Protein AF-A0A6A4ZTG7-F1 (afdb_monomer_lite)

Sequence (240 aa):
MDDSKHVELQTPIDDKNASVALNDFEGDIPQTVLDSINENRRFIWWSLVFLNGSVLWAYYSCLSAQNYYEARFKEADFNFAYLTTPASTWPMFVGHGLQLIMGWDKKLGMWNRVMIGYVLFIVCALIILLQQAFDTSANTGATLVLISFGMVGATNTLTEAAFYALSALFPDSSFTTAIQIGNGTSGVINITLNTIIRLLVGGTNPAKDDAQRINSVSFYIFFSVLIVVCLVAMYLFTRL

Radius of gyration: 20.89 Å; chains: 1; bounding box: 49×32×61 Å

Structure (mmCIF, N/CA/C/O backbone):
data_AF-A0A6A4ZTG7-F1
#
_entry.id   AF-A0A6A4ZTG7-F1
#
loop_
_atom_site.group_PDB
_atom_site.id
_atom_site.type_symbol
_atom_site.label_atom_id
_atom_site.label_alt_id
_atom_site.label_comp_id
_atom_site.label_asym_id
_atom_site.label_entity_id
_atom_site.label_seq_id
_atom_site.pdbx_PDB_ins_code
_atom_site.Cartn_x
_atom_site.Cartn_y
_atom_site.Cartn_z
_atom_site.occupancy
_atom_site.B_iso_or_equiv
_atom_site.auth_seq_id
_atom_site.auth_comp_id
_atom_site.auth_asym_id
_atom_site.auth_atom_id
_atom_site.pdbx_PDB_model_num
ATOM 1 N N . MET A 1 1 ? -25.214 18.329 -36.111 1.00 37.78 1 MET A N 1
ATOM 2 C CA . MET A 1 1 ? -25.230 16.885 -35.815 1.00 37.78 1 MET A CA 1
ATOM 3 C C . MET A 1 1 ? -23.888 16.586 -35.202 1.00 37.78 1 MET A C 1
ATOM 5 O O . MET A 1 1 ? -22.880 16.939 -35.794 1.00 37.78 1 MET A O 1
ATOM 9 N N . ASP A 1 2 ? -23.938 16.166 -33.949 1.00 39.28 2 ASP A N 1
ATOM 10 C CA . ASP A 1 2 ? -22.827 16.092 -33.009 1.00 39.28 2 ASP A CA 1
ATOM 11 C C . ASP A 1 2 ? -22.189 14.704 -33.140 1.00 39.28 2 ASP A C 1
ATOM 13 O O . ASP A 1 2 ? -22.794 13.709 -32.740 1.00 39.28 2 ASP A O 1
ATOM 17 N N . ASP A 1 3 ? -21.026 14.623 -33.790 1.00 38.69 3 ASP A N 1
ATOM 18 C CA . ASP A 1 3 ? -20.257 13.383 -33.912 1.00 38.69 3 ASP A CA 1
ATOM 19 C C . ASP A 1 3 ? -19.482 13.165 -32.609 1.00 38.69 3 ASP A C 1
ATOM 21 O O . ASP A 1 3 ? -18.312 13.541 -32.470 1.00 38.69 3 ASP A O 1
ATOM 25 N N . SER A 1 4 ? -20.149 12.558 -31.625 1.00 40.06 4 SER A N 1
ATOM 26 C CA . SER A 1 4 ? -19.485 12.074 -30.421 1.00 40.06 4 SER A CA 1
ATOM 27 C C . SER A 1 4 ? -18.489 10.984 -30.818 1.00 40.06 4 SER A C 1
ATOM 29 O O . SER A 1 4 ? -18.861 9.838 -31.075 1.00 40.06 4 SER A O 1
ATOM 31 N N . LYS A 1 5 ? -17.203 11.338 -30.873 1.00 38.97 5 LYS A N 1
ATOM 32 C CA . LYS A 1 5 ? -16.110 10.369 -30.954 1.00 38.97 5 LYS A CA 1
ATOM 33 C C . LYS A 1 5 ? -16.188 9.469 -29.726 1.00 38.97 5 LYS A C 1
ATOM 35 O O . LYS A 1 5 ? -15.819 9.878 -28.626 1.00 38.97 5 LYS A O 1
ATOM 40 N N . HIS A 1 6 ? -16.678 8.251 -29.916 1.00 35.62 6 HIS A N 1
ATOM 41 C CA . HIS A 1 6 ? -16.516 7.196 -28.934 1.00 35.62 6 HIS A CA 1
ATOM 42 C C . HIS A 1 6 ? -15.014 6.972 -28.739 1.00 35.62 6 HIS A C 1
ATOM 44 O O . HIS A 1 6 ? -14.312 6.543 -29.651 1.00 35.62 6 HIS A O 1
ATOM 50 N N . VAL A 1 7 ? -14.512 7.331 -27.559 1.00 39.56 7 VAL A N 1
ATOM 51 C CA . VAL A 1 7 ? -13.191 6.914 -27.098 1.00 39.56 7 VAL A CA 1
ATOM 52 C C . VAL A 1 7 ? -13.312 5.422 -26.813 1.00 39.56 7 VAL A C 1
ATOM 54 O O . VAL A 1 7 ? -13.824 5.026 -25.766 1.00 39.56 7 VAL A O 1
ATOM 57 N N . GLU A 1 8 ? -12.924 4.589 -27.775 1.00 38.53 8 GLU A N 1
ATOM 58 C CA . GLU A 1 8 ? -12.746 3.165 -27.522 1.00 38.53 8 GLU A CA 1
ATOM 59 C C . GLU A 1 8 ? -11.661 3.004 -26.457 1.00 38.53 8 GLU A C 1
ATOM 61 O O . GLU A 1 8 ? -10.506 3.394 -26.639 1.00 38.53 8 GLU A O 1
ATOM 66 N N . LEU A 1 9 ? -12.052 2.449 -25.310 1.00 38.22 9 LEU A N 1
ATOM 67 C CA . LEU A 1 9 ? -11.127 1.978 -24.290 1.00 38.22 9 LEU A CA 1
ATOM 68 C C . LEU A 1 9 ? -10.311 0.829 -24.893 1.00 38.22 9 LEU A C 1
ATOM 70 O O . LEU A 1 9 ? -10.752 -0.321 -24.906 1.00 38.22 9 LEU A O 1
ATOM 74 N N . GLN A 1 10 ? -9.129 1.158 -25.416 1.00 41.38 10 GLN A N 1
ATOM 75 C CA . GLN A 1 10 ? -8.170 0.191 -25.936 1.00 41.38 10 GLN A CA 1
ATOM 76 C C . GLN A 1 10 ? -7.770 -0.776 -24.818 1.00 41.38 10 GLN A C 1
ATOM 78 O O . GLN A 1 10 ? -7.077 -0.422 -23.864 1.00 41.38 10 GLN A O 1
ATOM 83 N N . THR A 1 11 ? -8.232 -2.016 -24.938 1.00 47.44 11 THR A N 1
ATOM 84 C CA . THR A 1 11 ? -7.745 -3.156 -24.160 1.00 47.44 11 THR A CA 1
ATOM 85 C C . THR A 1 11 ? -6.787 -3.973 -25.033 1.00 47.44 11 THR A C 1
ATOM 87 O O .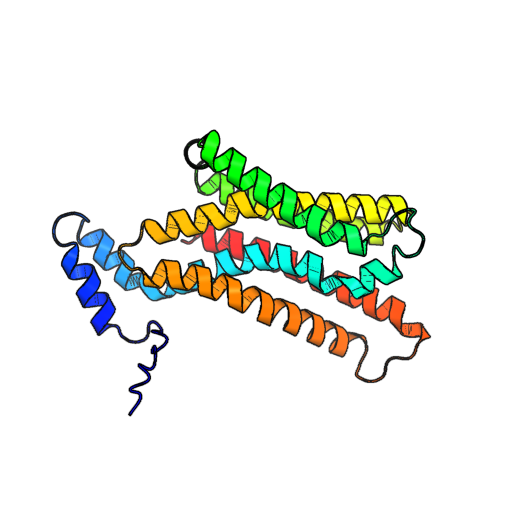 THR A 1 11 ? -6.889 -3.931 -26.259 1.00 47.44 11 THR A O 1
ATOM 90 N N . PRO A 1 12 ? -5.824 -4.706 -24.447 1.00 47.53 12 PRO A N 1
ATOM 91 C CA . PRO A 1 12 ? -4.650 -5.218 -25.160 1.00 47.53 12 PRO A CA 1
ATOM 92 C C . PRO A 1 12 ? -4.906 -6.421 -26.091 1.00 47.53 12 PRO A C 1
ATOM 94 O O . PRO A 1 12 ? -3.968 -7.158 -26.368 1.00 47.53 12 PRO A O 1
ATOM 97 N N . ILE A 1 13 ? -6.129 -6.643 -26.582 1.00 49.53 13 ILE A N 1
ATOM 98 C CA . ILE A 1 13 ? -6.431 -7.782 -27.472 1.00 49.53 13 ILE A CA 1
ATOM 99 C C . ILE A 1 13 ? -6.057 -7.487 -28.942 1.00 49.53 13 ILE A C 1
ATOM 101 O O . ILE A 1 13 ? -6.048 -8.397 -29.763 1.00 49.53 13 ILE A O 1
ATOM 105 N N . ASP A 1 14 ? -5.652 -6.261 -29.287 1.00 50.59 14 ASP A N 1
ATOM 106 C CA . ASP A 1 14 ? -5.159 -5.951 -30.637 1.00 50.59 14 ASP A CA 1
ATOM 107 C C . ASP A 1 14 ? -3.634 -6.102 -30.753 1.00 50.59 14 ASP A C 1
ATOM 109 O O . ASP A 1 14 ? -2.882 -5.123 -30.758 1.00 50.59 14 ASP A O 1
ATOM 113 N N . ASP A 1 15 ? -3.175 -7.348 -30.917 1.00 53.00 15 ASP A N 1
ATOM 114 C CA . ASP A 1 15 ? -1.775 -7.702 -31.230 1.00 53.00 15 ASP A CA 1
ATOM 115 C C . ASP A 1 15 ? -1.210 -6.908 -32.426 1.00 53.00 15 ASP A C 1
ATOM 117 O O . ASP A 1 15 ? -0.020 -6.595 -32.482 1.00 53.00 15 ASP A O 1
ATOM 121 N N . LYS A 1 16 ? -2.071 -6.513 -33.373 1.00 46.78 16 LYS A N 1
ATOM 122 C CA . LYS A 1 16 ? -1.670 -5.734 -34.553 1.00 46.78 16 LYS A CA 1
ATOM 123 C C . LYS A 1 16 ? -1.154 -4.341 -34.205 1.00 46.78 16 LYS A C 1
ATOM 125 O O . LYS A 1 16 ? -0.141 -3.932 -34.758 1.00 46.78 16 LYS A O 1
ATOM 130 N N . ASN A 1 17 ? -1.791 -3.626 -33.282 1.00 47.12 17 ASN A N 1
ATOM 131 C CA . ASN A 1 17 ? -1.405 -2.246 -32.970 1.00 47.12 17 ASN A CA 1
ATOM 132 C C . ASN A 1 17 ? -0.148 -2.188 -32.087 1.00 47.12 17 ASN A C 1
ATOM 134 O O . ASN A 1 17 ? 0.673 -1.288 -32.246 1.00 47.12 17 ASN A O 1
ATOM 138 N N . ALA A 1 18 ? 0.049 -3.194 -31.227 1.00 50.25 18 ALA A N 1
ATOM 139 C CA . ALA A 1 18 ? 1.274 -3.351 -30.444 1.00 50.25 18 ALA A CA 1
ATOM 140 C C . ALA A 1 18 ? 2.494 -3.633 -31.339 1.00 50.25 18 ALA A C 1
ATOM 142 O O . ALA A 1 18 ? 3.551 -3.044 -31.134 1.00 50.25 18 ALA A O 1
ATOM 143 N N . SER A 1 19 ? 2.337 -4.464 -32.378 1.00 51.41 19 SER A N 1
ATOM 144 C CA . SER A 1 19 ? 3.414 -4.718 -33.347 1.00 51.41 19 SER A CA 1
ATOM 145 C C . SER A 1 19 ? 3.820 -3.465 -34.135 1.00 51.41 19 SER A C 1
ATOM 147 O O . SER A 1 19 ? 4.994 -3.280 -34.431 1.00 51.41 19 SER A O 1
ATOM 149 N N . VAL A 1 20 ? 2.868 -2.566 -34.413 1.00 50.75 20 VAL A N 1
ATOM 150 C CA . VAL A 1 20 ? 3.121 -1.308 -35.132 1.00 50.75 20 VAL A CA 1
ATOM 151 C C . VAL A 1 20 ? 3.905 -0.317 -34.264 1.00 50.75 20 VAL A C 1
ATOM 153 O O . VAL A 1 20 ? 4.859 0.270 -34.755 1.00 50.75 20 VAL A O 1
ATOM 156 N N . ALA A 1 21 ? 3.576 -0.186 -32.974 1.00 56.44 21 ALA A N 1
ATOM 157 C CA . ALA A 1 21 ? 4.272 0.729 -32.060 1.00 56.44 21 ALA A CA 1
ATOM 158 C C . ALA A 1 21 ? 5.721 0.311 -31.738 1.00 56.44 21 ALA A C 1
ATOM 160 O O . ALA A 1 21 ? 6.533 1.148 -31.359 1.00 56.44 21 ALA A O 1
ATOM 161 N N . LEU A 1 22 ? 6.053 -0.976 -31.871 1.00 55.69 22 LEU A N 1
ATOM 162 C CA . LEU A 1 22 ? 7.404 -1.486 -31.616 1.00 55.69 22 LEU A CA 1
ATOM 163 C C . LEU A 1 22 ? 8.326 -1.366 -32.831 1.00 55.69 22 LEU A C 1
ATOM 165 O O . LEU A 1 22 ? 9.531 -1.200 -32.654 1.00 55.69 22 LEU A O 1
ATOM 169 N N . ASN A 1 23 ? 7.766 -1.383 -34.043 1.00 55.19 23 ASN A N 1
ATOM 170 C CA . ASN A 1 23 ? 8.524 -1.147 -35.274 1.00 55.19 23 ASN A CA 1
ATOM 171 C C . ASN A 1 23 ? 9.055 0.298 -35.361 1.00 55.19 23 ASN A C 1
ATOM 173 O O . ASN A 1 23 ? 10.071 0.534 -36.006 1.00 55.19 23 ASN A O 1
ATOM 177 N N . ASP A 1 24 ? 8.428 1.253 -34.662 1.00 56.66 24 ASP A N 1
ATOM 178 C CA . ASP A 1 24 ? 8.890 2.650 -34.589 1.00 56.66 24 ASP A CA 1
ATOM 179 C C . ASP A 1 24 ? 10.197 2.829 -33.778 1.00 56.66 24 ASP A C 1
ATOM 181 O O . ASP A 1 24 ? 10.802 3.899 -33.824 1.00 56.66 24 ASP A O 1
ATOM 185 N N . PHE A 1 25 ? 10.660 1.794 -33.059 1.00 56.25 25 PHE A N 1
ATOM 186 C CA . PHE A 1 25 ? 11.916 1.792 -32.289 1.00 56.25 25 PHE A CA 1
ATOM 187 C C . PHE A 1 25 ? 13.046 0.980 -32.949 1.00 56.25 25 PHE A C 1
ATOM 189 O O . PHE A 1 25 ? 14.073 0.737 -32.304 1.00 56.25 25 PHE A O 1
ATOM 196 N N . GLU A 1 26 ? 12.886 0.554 -34.211 1.00 49.88 26 GLU A N 1
ATOM 197 C CA . GLU A 1 26 ? 13.940 -0.128 -34.975 1.00 49.88 26 GLU A CA 1
ATOM 198 C C . GLU A 1 26 ? 15.207 0.752 -35.057 1.00 49.88 26 GLU A C 1
ATOM 200 O O . GLU A 1 26 ? 15.316 1.658 -35.882 1.00 49.88 26 GLU A O 1
ATOM 205 N N . GLY A 1 27 ? 16.180 0.486 -34.177 1.00 56.19 27 GLY A N 1
ATOM 206 C CA . GLY A 1 27 ? 17.477 1.172 -34.123 1.00 56.19 27 GLY A CA 1
ATOM 207 C C . GLY A 1 27 ? 17.946 1.573 -32.720 1.00 56.19 27 GLY A C 1
ATOM 208 O O . GLY A 1 27 ? 19.150 1.534 -32.466 1.00 56.19 27 GLY A O 1
ATOM 209 N N . ASP A 1 28 ? 17.025 1.877 -31.798 1.00 66.19 28 ASP A N 1
ATOM 210 C CA . ASP A 1 28 ? 17.354 2.407 -30.458 1.00 66.19 28 ASP A CA 1
ATOM 211 C C . ASP A 1 28 ? 17.318 1.342 -29.348 1.00 66.19 28 ASP A C 1
ATOM 213 O O . ASP A 1 28 ? 18.031 1.448 -28.346 1.00 66.19 28 ASP A O 1
ATOM 217 N N . ILE A 1 29 ? 16.518 0.286 -29.524 1.00 74.81 29 ILE A N 1
ATOM 218 C CA . ILE A 1 29 ? 16.393 -0.831 -28.579 1.00 74.81 29 ILE A CA 1
ATOM 219 C C . ILE A 1 29 ? 16.819 -2.121 -29.294 1.00 74.81 29 ILE A C 1
ATOM 221 O O . ILE A 1 29 ? 16.333 -2.389 -30.393 1.00 74.81 29 ILE A O 1
ATOM 225 N N . PRO A 1 30 ? 17.709 -2.951 -28.711 1.00 82.62 30 PRO A N 1
ATOM 226 C CA . PRO A 1 30 ? 18.092 -4.219 -29.321 1.00 82.62 30 PRO A CA 1
ATOM 227 C C . PRO A 1 30 ? 16.867 -5.097 -29.601 1.00 82.62 30 PRO A C 1
ATOM 229 O O . PRO A 1 30 ? 16.060 -5.330 -28.702 1.00 82.62 30 PRO A O 1
ATOM 232 N N . GLN A 1 31 ? 16.764 -5.636 -30.819 1.00 79.69 31 GLN A N 1
ATOM 233 C CA . GLN A 1 31 ? 15.609 -6.438 -31.243 1.00 79.69 31 GLN A CA 1
ATOM 234 C C . GLN A 1 31 ? 15.321 -7.613 -30.298 1.00 79.69 31 GLN A C 1
ATOM 236 O O . GLN A 1 31 ? 14.172 -7.893 -29.984 1.00 79.69 31 GLN A O 1
ATOM 241 N N . THR A 1 32 ? 16.367 -8.227 -29.739 1.00 83.00 32 THR A N 1
ATOM 242 C CA . THR A 1 32 ? 16.245 -9.310 -28.751 1.00 83.00 32 THR A CA 1
ATOM 243 C C . THR A 1 32 ? 15.456 -8.905 -27.501 1.00 83.00 32 THR A C 1
ATOM 245 O O . THR A 1 32 ? 14.770 -9.736 -26.904 1.00 83.00 32 THR A O 1
ATOM 248 N N . VAL A 1 33 ? 15.534 -7.634 -27.097 1.00 83.00 33 VAL A N 1
ATOM 249 C CA . VAL A 1 33 ? 14.775 -7.079 -25.969 1.00 83.00 33 VAL A CA 1
ATOM 250 C C . VAL A 1 33 ? 13.323 -6.837 -26.377 1.00 83.00 33 VAL A C 1
ATOM 252 O O . VAL A 1 33 ? 12.424 -7.186 -25.616 1.00 83.00 33 VAL A O 1
ATOM 255 N N . LEU A 1 34 ? 13.082 -6.299 -27.576 1.00 82.31 34 LEU A N 1
ATOM 256 C CA . LEU A 1 34 ? 11.729 -6.078 -28.104 1.00 82.31 34 LEU A CA 1
ATOM 257 C C . LEU A 1 34 ? 10.962 -7.398 -28.263 1.00 82.31 34 LEU A C 1
ATOM 259 O O . LEU A 1 34 ? 9.810 -7.497 -27.837 1.00 82.31 34 LEU A O 1
ATOM 263 N N . ASP A 1 35 ? 11.622 -8.430 -28.785 1.00 85.06 35 ASP A N 1
ATOM 264 C CA . ASP A 1 35 ? 11.055 -9.770 -28.936 1.00 85.06 35 ASP A CA 1
ATOM 265 C C . ASP A 1 35 ? 10.708 -10.369 -27.564 1.00 85.06 35 ASP A C 1
ATOM 267 O O . ASP A 1 35 ? 9.588 -10.831 -27.349 1.00 85.06 35 ASP A O 1
ATOM 271 N N . SER A 1 36 ? 11.616 -10.249 -26.587 1.00 84.31 36 SER A N 1
ATOM 272 C CA . SER A 1 36 ? 11.384 -10.722 -25.213 1.00 84.31 36 SER A CA 1
ATOM 273 C C . SER A 1 36 ? 10.211 -10.008 -24.530 1.00 84.31 36 SER A C 1
ATOM 275 O O . SER A 1 36 ? 9.435 -10.635 -23.801 1.00 84.31 36 SER A O 1
ATOM 277 N N . ILE A 1 37 ? 10.064 -8.695 -24.755 1.00 85.44 37 ILE A N 1
ATOM 278 C CA . ILE A 1 37 ? 8.936 -7.906 -24.243 1.00 85.44 37 ILE A CA 1
ATOM 279 C C . ILE A 1 37 ? 7.633 -8.387 -24.877 1.00 85.44 37 ILE A C 1
ATOM 281 O O . ILE A 1 37 ? 6.650 -8.553 -24.159 1.00 85.44 37 ILE A O 1
ATOM 285 N N . ASN A 1 38 ? 7.616 -8.644 -26.185 1.00 86.00 38 ASN A N 1
ATOM 286 C CA . ASN A 1 38 ? 6.437 -9.155 -26.881 1.00 86.00 38 ASN A CA 1
ATOM 287 C C . ASN A 1 38 ? 6.023 -10.540 -26.387 1.00 86.00 38 ASN A C 1
ATOM 289 O O . ASN A 1 38 ? 4.854 -10.745 -26.058 1.00 86.00 38 ASN A O 1
ATOM 293 N N . GLU A 1 39 ? 6.975 -11.463 -26.260 1.00 89.12 39 GLU A N 1
ATOM 294 C CA . GLU A 1 39 ? 6.725 -12.817 -25.755 1.00 89.12 39 GLU A CA 1
ATOM 295 C C . GLU A 1 39 ? 6.110 -12.801 -24.348 1.00 89.12 39 GLU A C 1
ATOM 297 O O . GLU A 1 39 ? 5.212 -13.587 -24.041 1.00 89.12 39 GLU A O 1
ATOM 302 N N . ASN A 1 40 ? 6.542 -11.862 -23.500 1.00 90.00 40 ASN A N 1
ATOM 303 C CA . ASN A 1 40 ? 6.100 -11.754 -22.110 1.00 90.00 40 ASN A CA 1
ATOM 304 C C . ASN A 1 40 ? 5.074 -10.636 -21.872 1.00 90.00 40 ASN A C 1
ATOM 306 O O . ASN A 1 40 ? 4.700 -10.381 -20.723 1.00 90.00 40 ASN A O 1
ATOM 310 N N . ARG A 1 41 ? 4.563 -9.991 -22.929 1.00 88.88 41 ARG A N 1
ATOM 311 C CA . ARG A 1 41 ? 3.753 -8.763 -22.841 1.00 88.88 41 ARG A CA 1
ATOM 312 C C . ARG A 1 41 ? 2.571 -8.912 -21.899 1.00 88.88 41 ARG A C 1
ATOM 314 O O . ARG A 1 41 ? 2.340 -8.064 -21.042 1.00 88.88 41 ARG A O 1
ATOM 321 N N . ARG A 1 42 ? 1.845 -10.026 -22.010 1.00 90.31 42 ARG A N 1
ATOM 322 C CA . ARG A 1 42 ? 0.685 -10.317 -21.158 1.00 90.31 42 ARG A CA 1
ATOM 323 C C . ARG A 1 42 ? 1.075 -10.468 -19.688 1.00 90.31 42 ARG A C 1
ATOM 325 O O . ARG A 1 42 ? 0.358 -9.971 -18.823 1.00 90.31 42 ARG A O 1
ATOM 332 N N . PHE A 1 43 ? 2.185 -11.146 -19.405 1.00 92.94 43 PHE A N 1
ATOM 333 C CA . PHE A 1 43 ? 2.675 -11.321 -18.040 1.00 92.94 43 PHE A CA 1
ATOM 334 C C . PHE A 1 43 ? 3.106 -9.983 -17.434 1.00 92.94 43 PHE A C 1
ATOM 336 O O . PHE A 1 43 ? 2.680 -9.660 -16.326 1.00 92.94 43 PHE A O 1
ATOM 343 N N . ILE A 1 44 ? 3.865 -9.178 -18.182 1.00 92.62 44 ILE A N 1
ATOM 344 C CA . ILE A 1 44 ? 4.293 -7.836 -17.765 1.00 92.62 44 ILE A CA 1
ATOM 345 C C . ILE A 1 44 ? 3.065 -6.967 -17.488 1.00 92.62 44 ILE A C 1
ATOM 347 O O . ILE A 1 44 ? 2.947 -6.388 -16.413 1.00 92.62 44 ILE A O 1
ATOM 351 N N . TRP A 1 45 ? 2.106 -6.936 -18.415 1.00 93.94 45 TRP A N 1
ATOM 352 C CA . TRP A 1 45 ? 0.911 -6.105 -18.300 1.00 93.94 45 TRP A CA 1
ATOM 353 C C . TRP A 1 45 ? 0.096 -6.435 -17.044 1.00 93.94 45 TRP A C 1
ATOM 355 O O . TRP A 1 45 ? -0.174 -5.550 -16.234 1.00 93.94 45 TRP A O 1
ATOM 365 N N . TRP A 1 46 ? -0.233 -7.713 -16.820 1.00 94.81 46 TRP A N 1
ATOM 366 C CA . TRP A 1 46 ? -0.978 -8.124 -15.623 1.00 94.81 46 TRP A CA 1
ATOM 367 C C . TRP A 1 46 ? -0.177 -7.948 -14.334 1.00 94.81 46 TRP A C 1
ATOM 369 O O . TRP A 1 46 ? -0.763 -7.630 -13.298 1.00 94.81 46 TRP A O 1
ATOM 379 N N . SER A 1 47 ? 1.148 -8.098 -14.391 1.00 94.75 47 SER A N 1
ATOM 380 C CA . SER A 1 47 ? 2.018 -7.819 -13.249 1.00 94.75 47 SER A CA 1
ATOM 381 C C . SER A 1 47 ? 1.977 -6.340 -12.884 1.00 94.75 47 SER A C 1
ATOM 383 O O . SER A 1 47 ? 1.800 -6.024 -11.716 1.00 94.75 47 SER A O 1
ATOM 385 N N . LEU A 1 48 ? 2.046 -5.426 -13.854 1.00 94.50 48 LEU A N 1
ATOM 386 C CA . LEU A 1 48 ? 1.953 -3.984 -13.606 1.00 94.50 48 LEU A CA 1
ATOM 387 C C . LEU A 1 48 ? 0.576 -3.574 -13.057 1.00 94.50 48 LEU A C 1
ATOM 389 O O . LEU A 1 48 ? 0.520 -2.809 -12.093 1.00 94.50 48 LEU A O 1
ATOM 393 N N . VAL A 1 49 ? -0.521 -4.135 -13.592 1.00 95.81 49 VAL A N 1
ATOM 394 C CA . VAL A 1 49 ? -1.873 -3.946 -13.024 1.00 95.81 49 VAL A CA 1
ATOM 395 C C . VAL A 1 49 ? -1.898 -4.371 -11.560 1.00 95.81 49 VAL A C 1
ATOM 397 O O . VAL A 1 49 ? -2.353 -3.612 -10.705 1.00 95.81 49 VAL A O 1
ATOM 400 N N . PHE A 1 50 ? -1.412 -5.579 -11.264 1.00 96.19 50 PHE A N 1
ATOM 401 C CA . PHE A 1 50 ? -1.447 -6.119 -9.912 1.00 96.19 50 PHE A CA 1
ATOM 402 C C . PHE A 1 50 ? -0.558 -5.320 -8.960 1.00 96.19 50 PHE A C 1
ATOM 404 O O . PHE A 1 50 ? -1.030 -4.921 -7.904 1.00 96.19 50 PHE A O 1
ATOM 411 N N . LEU A 1 51 ? 0.693 -5.053 -9.343 1.00 95.19 51 LEU A N 1
ATOM 412 C CA . LEU A 1 51 ? 1.683 -4.351 -8.526 1.00 95.19 51 LEU A CA 1
ATOM 413 C C . LEU A 1 51 ? 1.210 -2.952 -8.146 1.00 95.19 51 LEU A C 1
ATOM 415 O O . LEU A 1 51 ? 1.303 -2.563 -6.983 1.00 95.19 51 LEU A O 1
ATOM 419 N N . ASN A 1 52 ? 0.681 -2.190 -9.099 1.00 94.69 52 ASN A N 1
ATOM 420 C CA . ASN A 1 52 ? 0.182 -0.866 -8.772 1.00 94.69 52 ASN A CA 1
ATOM 421 C C . ASN A 1 52 ? -1.167 -0.928 -8.040 1.00 94.69 52 ASN A C 1
ATOM 423 O O . ASN A 1 52 ? -1.401 -0.193 -7.080 1.00 94.69 52 ASN A O 1
ATOM 427 N N . GLY A 1 53 ? -2.021 -1.884 -8.412 1.00 95.00 53 GLY A N 1
ATOM 428 C CA . GLY A 1 53 ? -3.264 -2.146 -7.700 1.00 95.00 53 GLY A CA 1
ATOM 429 C C . GLY A 1 53 ? -3.045 -2.499 -6.226 1.00 95.00 53 GLY A C 1
ATOM 430 O O . GLY A 1 53 ? -3.783 -2.011 -5.372 1.00 95.00 53 GLY A O 1
ATOM 431 N N . SER A 1 54 ? -2.012 -3.274 -5.888 1.00 95.38 54 SER A N 1
ATOM 432 C CA . SER A 1 54 ? -1.688 -3.640 -4.505 1.00 95.38 54 SER A CA 1
ATOM 433 C C . SER A 1 54 ? -1.173 -2.472 -3.666 1.00 95.38 54 SER A C 1
ATOM 435 O O . SER A 1 54 ? -1.419 -2.449 -2.461 1.00 95.38 54 SER A O 1
ATOM 437 N N . VAL A 1 55 ? -0.523 -1.480 -4.278 1.00 93.62 55 VAL A N 1
ATOM 438 C CA . VAL A 1 55 ? -0.108 -0.248 -3.587 1.00 93.62 55 VAL A CA 1
ATOM 439 C C . VAL A 1 55 ? -1.335 0.537 -3.130 1.00 93.62 55 VAL A C 1
ATOM 441 O O . VAL A 1 55 ? -1.515 0.770 -1.932 1.00 93.62 55 VAL A O 1
ATOM 444 N N . LEU A 1 56 ? -2.255 0.834 -4.053 1.00 92.62 56 LEU A N 1
ATOM 445 C CA . LEU A 1 56 ? -3.506 1.497 -3.686 1.00 92.62 56 LEU A CA 1
ATOM 446 C C . LEU A 1 56 ? -4.418 0.618 -2.831 1.00 92.62 56 LEU A C 1
ATOM 448 O O . LEU A 1 56 ? -5.225 1.142 -2.067 1.00 92.62 56 LEU A O 1
ATOM 452 N N . TRP A 1 57 ? -4.271 -0.706 -2.881 1.00 93.38 57 TRP A N 1
ATOM 453 C CA . TRP A 1 57 ? -5.041 -1.600 -2.020 1.00 93.38 57 TRP A CA 1
ATOM 454 C C . TRP A 1 57 ? -4.712 -1.345 -0.550 1.00 93.38 57 TRP A C 1
ATOM 456 O O . TRP A 1 57 ? -5.616 -1.340 0.286 1.00 93.38 57 TRP A O 1
ATOM 466 N N . ALA A 1 58 ? -3.441 -1.098 -0.217 1.00 91.69 58 ALA A N 1
ATOM 467 C CA . ALA A 1 58 ? -3.030 -0.732 1.137 1.00 91.69 58 ALA A CA 1
ATOM 468 C C . ALA A 1 58 ? -3.695 0.576 1.590 1.00 91.69 58 ALA A C 1
ATOM 470 O O . ALA A 1 58 ? -4.251 0.644 2.691 1.00 91.69 58 ALA A O 1
ATOM 471 N N . TYR A 1 59 ? -3.719 1.579 0.711 1.00 89.12 59 TYR A N 1
ATOM 472 C CA . TYR A 1 59 ? -4.395 2.852 0.956 1.00 89.12 59 TYR A CA 1
ATOM 473 C C . TYR A 1 59 ? -5.909 2.675 1.158 1.00 89.12 59 TYR A C 1
ATOM 475 O O . TYR A 1 59 ? -6.460 3.101 2.174 1.00 89.12 59 TYR A O 1
ATOM 483 N N . TYR A 1 60 ? -6.591 1.980 0.246 1.00 89.88 60 TYR A N 1
ATOM 484 C CA . TYR A 1 60 ? -8.027 1.728 0.360 1.00 89.88 60 TYR A CA 1
ATOM 485 C C . TYR A 1 60 ? -8.373 0.855 1.560 1.00 89.88 60 TYR A C 1
ATOM 487 O O . TYR A 1 60 ? -9.416 1.065 2.166 1.00 89.88 60 TYR A O 1
ATOM 495 N N . SER A 1 61 ? -7.499 -0.061 1.976 1.00 90.38 61 SER A N 1
ATOM 496 C CA . SER A 1 61 ? -7.744 -0.878 3.168 1.00 90.38 61 SER A CA 1
ATOM 497 C C . SER A 1 61 ? -7.815 -0.037 4.442 1.00 90.38 61 SER A C 1
ATOM 499 O O . SER A 1 61 ? -8.656 -0.290 5.304 1.00 90.38 61 SER A O 1
ATOM 501 N N . CYS A 1 62 ? -6.998 1.015 4.524 1.00 87.81 62 CYS A N 1
ATOM 502 C CA . CYS A 1 62 ? -7.083 2.006 5.592 1.00 87.81 62 CYS A CA 1
ATOM 503 C C . CYS A 1 62 ? -8.435 2.738 5.558 1.00 87.81 62 CYS A C 1
ATOM 505 O O . CYS A 1 62 ? -9.062 2.955 6.588 1.00 87.81 62 CYS A O 1
ATOM 507 N N . LEU A 1 63 ? -8.952 3.080 4.379 1.00 86.69 63 LEU A N 1
ATOM 508 C CA . LEU A 1 63 ? -10.212 3.818 4.274 1.00 86.69 63 LEU A CA 1
ATOM 509 C C . LEU A 1 63 ? -11.456 2.930 4.448 1.00 86.69 63 LEU A C 1
ATOM 511 O O . LEU A 1 63 ? -12.400 3.336 5.116 1.00 86.69 63 LEU A O 1
ATOM 515 N N . SER A 1 64 ? -11.455 1.702 3.938 1.00 86.25 64 SER A N 1
ATOM 516 C CA . SER A 1 64 ? -12.606 0.783 3.914 1.00 86.25 64 SER A CA 1
ATOM 517 C C . SER A 1 64 ? -13.056 0.281 5.296 1.00 86.25 64 SER A C 1
ATOM 519 O O . SER A 1 64 ? -14.147 -0.281 5.437 1.00 86.25 64 SER A O 1
ATOM 521 N N . ALA A 1 65 ? -12.248 0.490 6.337 1.00 84.62 65 ALA A N 1
ATOM 522 C CA . ALA A 1 65 ? -12.534 0.067 7.705 1.00 84.62 65 ALA A CA 1
ATOM 523 C C . ALA A 1 65 ? -13.177 1.159 8.596 1.00 84.62 65 ALA A C 1
ATOM 525 O O . ALA A 1 65 ? -13.249 0.966 9.809 1.00 84.62 65 ALA A O 1
ATOM 526 N N . GLN A 1 66 ? -13.713 2.256 8.031 1.00 84.25 66 GLN A N 1
ATOM 527 C CA . GLN A 1 66 ? -14.295 3.368 8.816 1.00 84.25 66 GLN A CA 1
ATOM 528 C C . GLN A 1 66 ? -15.304 2.927 9.885 1.00 84.25 66 GLN A C 1
ATOM 530 O O . GLN A 1 66 ? -15.173 3.335 11.033 1.00 84.25 66 GLN A O 1
ATOM 535 N N . ASN A 1 67 ? -16.245 2.035 9.557 1.00 82.44 67 ASN A N 1
ATOM 536 C CA . ASN A 1 67 ? -17.255 1.570 10.521 1.00 82.44 67 ASN A CA 1
ATOM 537 C C . ASN A 1 67 ? -16.636 0.907 11.763 1.00 82.44 67 ASN A C 1
ATOM 539 O O . ASN A 1 67 ? -17.201 0.964 12.852 1.00 82.44 67 ASN A O 1
ATOM 543 N N . TYR A 1 68 ? -15.491 0.235 11.596 1.00 86.56 68 TYR A N 1
ATOM 544 C CA . TYR A 1 68 ? -14.765 -0.343 12.722 1.00 86.56 68 TYR A CA 1
ATOM 545 C C . TYR A 1 68 ? -14.101 0.760 13.553 1.00 86.56 68 TYR A C 1
ATOM 547 O O . TYR A 1 68 ? -14.247 0.767 14.773 1.00 86.56 68 TYR A O 1
ATOM 555 N N . TYR A 1 69 ? -13.419 1.710 12.908 1.00 89.06 69 TYR A N 1
ATOM 556 C CA . TYR A 1 69 ? -12.726 2.792 13.608 1.00 89.06 69 TYR A CA 1
ATOM 557 C C . TYR A 1 69 ? -13.679 3.719 14.361 1.00 89.06 69 TYR A C 1
ATOM 559 O O . TYR A 1 69 ? -13.401 4.076 15.501 1.00 89.06 69 TYR A O 1
ATOM 567 N N . GLU A 1 70 ? -14.824 4.053 13.768 1.00 86.62 70 GLU A N 1
ATOM 568 C CA . GLU A 1 70 ? -15.854 4.869 14.410 1.00 86.62 70 GLU A CA 1
ATOM 569 C C . GLU A 1 70 ? -16.386 4.198 15.680 1.00 86.62 70 GLU A C 1
ATOM 571 O O . GLU A 1 70 ? -16.513 4.842 16.719 1.00 86.62 70 GLU A O 1
ATOM 576 N N . ALA A 1 71 ? -16.630 2.885 15.632 1.00 85.50 71 ALA A N 1
ATOM 577 C CA . ALA A 1 71 ? -17.066 2.134 16.802 1.00 85.50 71 ALA A CA 1
ATOM 578 C C . ALA A 1 71 ? -15.953 1.998 17.856 1.00 85.50 71 ALA A C 1
ATOM 580 O O . ALA A 1 71 ? -16.219 2.137 19.049 1.00 85.50 71 ALA A O 1
ATOM 581 N N . ARG A 1 72 ? -14.710 1.726 17.436 1.00 87.06 72 ARG A N 1
ATOM 582 C CA . ARG A 1 72 ? -13.598 1.416 18.350 1.00 87.06 72 ARG A CA 1
ATOM 583 C C . ARG A 1 72 ? -12.987 2.644 19.018 1.00 87.06 72 ARG A C 1
ATOM 585 O O . ARG A 1 72 ? -12.484 2.530 20.137 1.00 87.06 72 ARG A O 1
ATOM 592 N N . PHE A 1 73 ? -13.005 3.787 18.338 1.00 90.38 73 PHE A N 1
ATOM 593 C CA . PHE A 1 73 ? -12.345 5.021 18.768 1.00 90.38 73 PHE A CA 1
ATOM 594 C C . PHE A 1 73 ? -13.336 6.134 19.117 1.00 90.38 73 PHE A C 1
ATOM 596 O O . PHE A 1 73 ? -12.955 7.297 19.192 1.00 90.38 73 PHE A O 1
ATOM 603 N N . LYS A 1 74 ? -14.603 5.786 19.373 1.00 87.75 74 LYS A N 1
ATOM 604 C CA . LYS A 1 74 ? -15.641 6.740 19.784 1.00 87.75 74 LYS A CA 1
ATOM 605 C C . LYS A 1 74 ? -15.277 7.526 21.049 1.00 87.75 74 LYS A C 1
ATOM 607 O O . LYS A 1 74 ? -15.690 8.669 21.195 1.00 87.75 74 LYS A O 1
ATOM 612 N N . GLU A 1 75 ? -14.527 6.898 21.950 1.00 89.62 75 GLU A N 1
ATOM 613 C CA . GLU A 1 75 ? -14.071 7.486 23.216 1.00 89.62 75 GLU A CA 1
ATOM 614 C C . GLU A 1 75 ? -12.707 8.181 23.103 1.00 89.62 75 GLU A C 1
ATOM 616 O O . GLU A 1 75 ? -12.127 8.550 24.119 1.00 89.62 75 GLU A O 1
ATOM 621 N N . ALA A 1 76 ? -12.156 8.329 21.893 1.00 89.81 76 ALA A N 1
ATOM 622 C CA . ALA A 1 76 ? -10.907 9.055 21.720 1.00 89.81 76 ALA A CA 1
ATOM 623 C C . ALA A 1 76 ? -11.113 10.568 21.910 1.00 89.81 76 ALA A C 1
ATOM 625 O O . ALA A 1 76 ? -12.136 11.125 21.513 1.00 89.81 76 ALA A O 1
ATOM 626 N N . ASP A 1 77 ? -10.095 11.254 22.431 1.00 90.12 77 ASP A N 1
ATOM 627 C CA . ASP A 1 77 ? -10.123 12.703 22.699 1.00 90.12 77 ASP A CA 1
ATOM 628 C C . ASP A 1 77 ? -10.154 13.565 21.423 1.00 90.12 77 ASP A C 1
ATOM 630 O O . ASP A 1 77 ? -10.243 14.793 21.479 1.00 90.12 77 ASP A O 1
ATOM 634 N N . PHE A 1 78 ? -10.057 12.939 20.251 1.00 89.19 78 PHE A N 1
ATOM 635 C CA . PHE A 1 78 ? -10.033 13.601 18.957 1.00 89.19 78 PHE A CA 1
ATOM 636 C C . PHE A 1 78 ? -10.935 12.897 17.945 1.00 89.19 78 PHE A C 1
ATOM 638 O O . PHE A 1 78 ? -11.189 11.695 18.009 1.00 89.19 78 PHE A O 1
ATOM 645 N N . ASN A 1 79 ? -11.378 13.654 16.941 1.00 87.12 79 ASN A N 1
ATOM 646 C CA . ASN A 1 79 ? -12.188 13.108 15.861 1.00 87.12 79 ASN A CA 1
ATOM 647 C C . ASN A 1 79 ? -11.309 12.311 14.886 1.00 87.12 79 ASN A C 1
ATOM 649 O O . ASN A 1 79 ? -10.687 12.876 13.983 1.00 87.12 79 ASN A O 1
ATOM 653 N N . PHE A 1 80 ? -11.273 10.990 15.075 1.00 88.56 80 PHE A N 1
ATOM 654 C CA . PHE A 1 80 ? -10.512 10.076 14.226 1.00 88.56 80 PHE A CA 1
ATOM 655 C C . PHE A 1 80 ? -10.878 10.232 12.745 1.00 88.56 80 PHE A C 1
ATOM 657 O O . PHE A 1 80 ? -9.985 10.405 11.917 1.00 88.56 80 PHE A O 1
ATOM 664 N N . ALA A 1 81 ? -12.175 10.247 12.414 1.00 86.75 81 ALA A N 1
ATOM 665 C CA . ALA A 1 81 ? -12.656 10.333 11.035 1.00 86.75 81 ALA A CA 1
ATOM 666 C C . ALA A 1 81 ? -12.147 11.599 10.329 1.00 86.75 81 ALA A C 1
ATOM 668 O O . ALA A 1 81 ? -11.670 11.519 9.198 1.00 86.75 81 ALA A O 1
ATOM 669 N N . TYR A 1 82 ? -12.157 12.744 11.018 1.00 88.06 82 TYR A N 1
ATOM 670 C CA . TYR A 1 82 ? -11.639 14.006 10.483 1.00 88.06 82 TYR A CA 1
ATOM 671 C C . TYR A 1 82 ? -10.133 13.954 10.181 1.00 88.06 82 TYR A C 1
ATOM 673 O O . TYR A 1 82 ? -9.671 14.572 9.224 1.00 88.06 82 TYR A O 1
ATOM 681 N N . LEU A 1 83 ? -9.365 13.206 10.978 1.00 90.00 83 LEU A N 1
ATOM 682 C CA . LEU A 1 83 ? -7.915 13.097 10.827 1.00 90.00 83 LEU A CA 1
ATOM 683 C C . LEU A 1 83 ? -7.477 12.039 9.809 1.00 90.00 83 LEU A C 1
ATOM 685 O O . LEU A 1 83 ? -6.344 12.113 9.344 1.00 90.00 83 LEU A O 1
ATOM 689 N N . THR A 1 84 ? -8.339 11.096 9.418 1.00 87.88 84 THR A N 1
ATOM 690 C CA . THR A 1 84 ? -7.970 10.012 8.484 1.00 87.88 84 THR A CA 1
ATOM 691 C C . THR A 1 84 ? -7.416 10.522 7.153 1.00 87.88 84 THR A C 1
ATOM 693 O O . THR A 1 84 ? -6.301 10.165 6.774 1.00 87.88 84 THR A O 1
ATOM 696 N N . THR A 1 85 ? -8.167 11.384 6.464 1.00 88.56 85 THR A N 1
ATOM 697 C CA . THR A 1 85 ? -7.783 11.963 5.173 1.00 88.56 85 THR A CA 1
ATOM 698 C C . THR A 1 85 ? -6.504 12.792 5.257 1.00 88.56 85 THR A C 1
ATOM 700 O O . THR A 1 85 ? -5.588 12.519 4.483 1.00 88.56 85 THR A O 1
ATOM 703 N N . PRO A 1 86 ? -6.363 13.791 6.154 1.00 90.69 86 PRO A N 1
ATOM 704 C CA . PRO A 1 86 ? -5.118 14.546 6.235 1.00 90.69 86 PRO A CA 1
ATOM 705 C C . PRO A 1 86 ? -3.940 13.667 6.673 1.00 90.69 86 PRO A C 1
ATOM 707 O O . PRO A 1 86 ? -2.844 13.849 6.148 1.00 90.69 86 PRO A O 1
ATOM 710 N N . ALA A 1 87 ? -4.150 12.691 7.563 1.00 91.19 87 ALA A N 1
ATOM 711 C CA . ALA A 1 87 ? -3.096 11.773 7.980 1.00 91.19 87 ALA A CA 1
ATOM 712 C C . ALA A 1 87 ? -2.584 10.912 6.823 1.00 91.19 87 ALA A C 1
ATOM 714 O O . ALA A 1 87 ? -1.389 10.668 6.773 1.00 91.19 87 ALA A O 1
ATOM 715 N N . SER A 1 88 ? -3.429 10.479 5.884 1.00 87.25 88 SER A N 1
ATOM 716 C CA . SER A 1 88 ? -2.985 9.670 4.742 1.00 87.25 88 SER A CA 1
ATOM 717 C C . SER A 1 88 ? -2.464 10.509 3.566 1.00 87.25 88 SER A C 1
ATOM 719 O O . SER A 1 88 ? -1.497 10.126 2.909 1.00 87.25 88 SER A O 1
ATOM 721 N N . THR A 1 89 ? -3.066 11.671 3.300 1.00 89.75 89 THR A N 1
ATOM 722 C CA . THR A 1 89 ? -2.784 12.467 2.091 1.00 89.75 89 THR A CA 1
ATOM 723 C C . THR A 1 89 ? -1.621 13.442 2.243 1.00 89.75 89 THR A C 1
ATOM 725 O O . THR A 1 89 ? -0.828 13.575 1.311 1.00 89.75 89 THR A O 1
ATOM 728 N N . TRP A 1 90 ? -1.450 14.098 3.397 1.00 93.12 90 TRP A N 1
ATOM 729 C CA . TRP A 1 90 ? -0.338 15.039 3.584 1.00 93.12 90 TRP A CA 1
ATOM 730 C C . TRP A 1 90 ? 1.031 14.359 3.524 1.00 93.12 90 TRP A C 1
ATOM 732 O O . TRP A 1 90 ? 1.898 14.872 2.815 1.00 93.12 90 TRP A O 1
ATOM 742 N N . PRO A 1 91 ? 1.257 13.204 4.181 1.00 92.94 91 PRO A N 1
ATOM 743 C CA . PRO A 1 91 ? 2.524 12.491 4.051 1.00 92.94 91 PRO A CA 1
ATOM 744 C C . PRO A 1 91 ? 2.799 12.030 2.621 1.00 92.94 91 PRO A C 1
ATOM 746 O O . PRO A 1 91 ? 3.945 12.085 2.183 1.00 92.94 91 PRO A O 1
ATOM 749 N N . MET A 1 92 ? 1.760 11.650 1.871 1.00 91.31 92 MET A N 1
ATOM 750 C CA . MET A 1 92 ? 1.886 11.321 0.451 1.00 91.31 92 MET A CA 1
ATOM 751 C C . MET A 1 92 ? 2.300 12.549 -0.376 1.00 91.31 92 MET A C 1
ATOM 753 O O . MET A 1 92 ? 3.256 12.502 -1.148 1.00 91.31 92 MET A O 1
ATOM 757 N N . PHE A 1 93 ? 1.635 1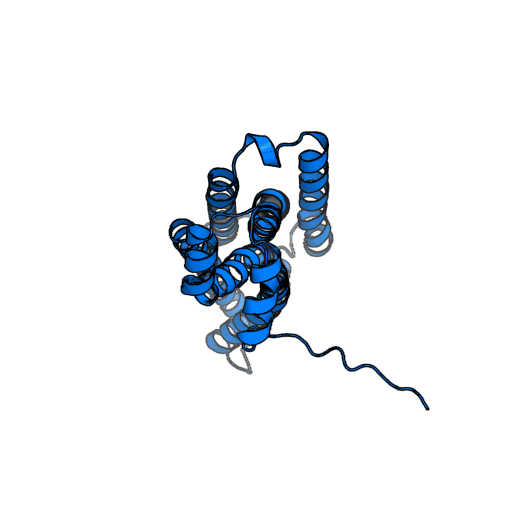3.688 -0.184 1.00 91.31 93 PHE A N 1
ATOM 758 C CA . PHE A 1 93 ? 1.984 14.934 -0.869 1.00 91.31 93 PHE A CA 1
ATOM 759 C C . PHE A 1 93 ? 3.424 15.374 -0.562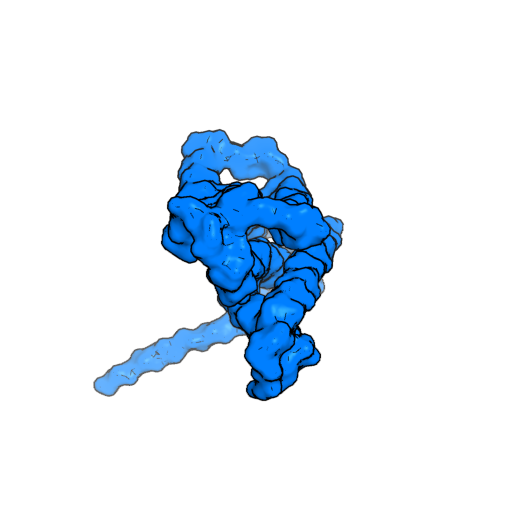 1.00 91.31 93 PHE A C 1
ATOM 761 O O . PHE A 1 93 ? 4.210 15.638 -1.474 1.00 91.31 93 PHE A O 1
ATOM 768 N N . VAL A 1 94 ? 3.793 15.399 0.722 1.00 90.69 94 VAL A N 1
ATOM 769 C CA . VAL A 1 94 ? 5.143 15.764 1.170 1.00 90.69 94 VAL A CA 1
ATOM 770 C C . VAL A 1 94 ? 6.177 14.773 0.639 1.00 90.69 94 VAL A C 1
ATOM 772 O O . VAL A 1 94 ? 7.224 15.199 0.158 1.00 90.69 94 VAL A O 1
ATOM 775 N N . GLY A 1 95 ? 5.886 13.471 0.669 1.00 88.38 95 GLY A N 1
ATOM 776 C CA . GLY A 1 95 ? 6.775 12.432 0.154 1.00 88.38 95 GLY A CA 1
ATOM 777 C C . GLY A 1 95 ? 7.064 12.603 -1.338 1.00 88.38 95 GLY A C 1
ATOM 778 O O . GLY A 1 95 ? 8.229 12.588 -1.735 1.00 88.38 95 GLY A O 1
ATOM 779 N N . HIS A 1 96 ? 6.042 12.874 -2.156 1.00 87.50 96 HIS A N 1
ATOM 780 C CA . HIS A 1 96 ? 6.240 13.194 -3.573 1.00 87.50 96 HIS A CA 1
ATOM 781 C C . HIS A 1 96 ? 7.046 14.484 -3.767 1.00 87.50 96 HIS A C 1
ATOM 783 O O . HIS A 1 96 ? 7.974 14.503 -4.576 1.00 87.50 96 HIS A O 1
ATOM 789 N N . GLY A 1 97 ? 6.752 15.540 -3.003 1.00 85.62 97 GLY A N 1
ATOM 790 C CA . GLY A 1 97 ? 7.498 16.800 -3.063 1.00 85.62 97 GLY A CA 1
ATOM 791 C C . GLY A 1 97 ? 8.984 16.627 -2.730 1.00 85.62 97 GLY A C 1
ATOM 792 O O . GLY A 1 97 ? 9.848 17.088 -3.474 1.00 85.62 97 GLY A O 1
ATOM 793 N N . LEU A 1 98 ? 9.298 15.904 -1.652 1.00 85.31 98 LEU A N 1
ATOM 794 C CA . LEU A 1 98 ? 10.676 15.600 -1.255 1.00 85.31 98 LEU A CA 1
ATOM 795 C C . LEU A 1 98 ? 11.392 14.742 -2.295 1.00 85.31 98 LEU A C 1
ATOM 797 O O . LEU A 1 98 ? 12.554 15.000 -2.609 1.00 85.31 98 LEU A O 1
ATOM 801 N N . GLN A 1 99 ? 10.700 13.754 -2.860 1.00 83.94 99 GLN A N 1
ATOM 802 C CA . GLN A 1 99 ? 11.255 12.903 -3.902 1.00 83.94 99 GLN A CA 1
ATOM 803 C C . GLN A 1 99 ? 11.632 13.713 -5.149 1.00 83.94 99 GLN A C 1
ATOM 805 O O . GLN A 1 99 ? 12.726 13.515 -5.675 1.00 83.94 99 GLN A O 1
ATOM 810 N N . LEU A 1 100 ? 10.786 14.661 -5.565 1.00 82.75 100 LEU A N 1
ATOM 811 C CA . LEU A 1 100 ? 11.056 15.561 -6.690 1.00 82.75 100 LEU A CA 1
ATOM 812 C C . LEU A 1 100 ? 12.241 16.501 -6.420 1.00 82.75 100 LEU A C 1
ATOM 814 O O . LEU A 1 100 ? 13.099 16.664 -7.284 1.00 82.75 100 LEU A O 1
ATOM 818 N N . ILE A 1 101 ? 12.313 17.104 -5.229 1.00 84.19 101 ILE A N 1
ATOM 819 C CA . ILE A 1 101 ? 13.350 18.096 -4.892 1.00 84.19 101 ILE A CA 1
ATOM 820 C C . ILE A 1 101 ? 14.712 17.434 -4.663 1.00 84.19 101 ILE A C 1
ATOM 822 O O . ILE A 1 101 ? 15.742 17.949 -5.093 1.00 84.19 101 ILE A O 1
ATOM 826 N N . MET A 1 102 ? 14.739 16.301 -3.961 1.00 81.44 102 MET A N 1
ATOM 827 C CA . MET A 1 102 ? 15.985 15.661 -3.534 1.00 81.44 102 MET A CA 1
ATOM 828 C C . MET A 1 102 ? 16.470 14.557 -4.483 1.00 81.44 102 MET A C 1
ATOM 830 O O . MET A 1 102 ? 17.570 14.027 -4.286 1.00 81.44 102 MET A O 1
ATOM 834 N N . GLY A 1 103 ? 15.666 14.183 -5.484 1.00 76.94 103 GLY A N 1
ATOM 835 C CA . GLY A 1 103 ? 15.989 13.122 -6.439 1.00 76.94 103 GLY A CA 1
ATOM 836 C C . GLY A 1 103 ? 16.183 11.756 -5.773 1.00 76.94 103 GLY A C 1
ATOM 837 O O . GLY A 1 103 ? 17.056 10.979 -6.170 1.00 76.94 103 GLY A O 1
ATOM 838 N N . TRP A 1 104 ? 15.449 11.481 -4.688 1.00 71.06 104 TRP A N 1
ATOM 839 C CA . TRP A 1 104 ? 15.564 10.218 -3.942 1.00 71.06 104 TRP A CA 1
ATOM 840 C C . TRP A 1 104 ? 15.174 9.003 -4.785 1.00 71.06 104 TRP A C 1
ATOM 842 O O . TRP A 1 104 ? 15.704 7.910 -4.573 1.00 71.06 104 TRP A O 1
ATOM 852 N N . ASP A 1 105 ? 14.317 9.215 -5.783 1.00 7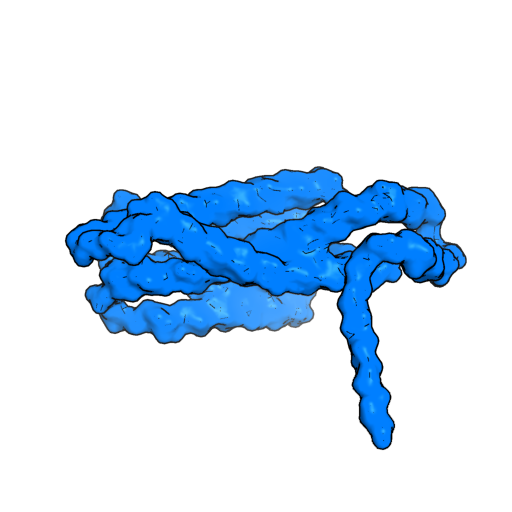1.62 105 ASP A N 1
ATOM 853 C CA . ASP A 1 105 ? 13.947 8.238 -6.800 1.00 71.62 105 ASP A CA 1
ATOM 854 C C . ASP A 1 105 ? 15.169 7.642 -7.512 1.00 71.62 105 ASP A C 1
ATOM 856 O O . ASP A 1 105 ? 15.181 6.439 -7.774 1.00 71.62 105 ASP A O 1
ATOM 860 N N . LYS A 1 106 ? 16.212 8.453 -7.736 1.00 71.88 106 LYS A N 1
ATOM 861 C CA . LYS A 1 106 ? 17.459 8.053 -8.409 1.00 71.88 106 LYS A CA 1
ATOM 862 C C . LYS A 1 106 ? 18.456 7.360 -7.482 1.00 71.88 106 LYS A C 1
ATOM 864 O O . LYS A 1 106 ? 19.286 6.590 -7.952 1.00 71.88 106 LYS A O 1
ATOM 869 N N . LYS A 1 107 ? 18.403 7.635 -6.173 1.00 79.25 107 LYS A N 1
ATOM 870 C CA . LYS A 1 107 ? 19.403 7.158 -5.198 1.00 79.25 107 LYS A CA 1
ATOM 871 C C . LYS A 1 107 ? 19.054 5.815 -4.564 1.00 79.25 107 LYS A C 1
ATOM 873 O O . LYS A 1 107 ? 19.955 5.026 -4.310 1.00 79.25 107 LYS A O 1
ATOM 878 N N . LEU A 1 108 ? 17.775 5.560 -4.277 1.00 78.06 108 LEU A N 1
ATOM 879 C CA . LEU A 1 108 ? 17.377 4.347 -3.551 1.00 78.06 108 LEU A CA 1
ATOM 880 C C . LEU A 1 108 ? 17.339 3.089 -4.433 1.00 78.06 108 LEU A C 1
ATOM 882 O O . LEU A 1 108 ? 17.454 1.987 -3.904 1.00 78.06 108 LEU A O 1
ATOM 886 N N . GLY A 1 109 ? 17.200 3.239 -5.754 1.00 83.38 109 GLY A N 1
ATOM 887 C CA . GLY A 1 109 ? 17.027 2.124 -6.689 1.00 83.38 109 GLY A CA 1
ATOM 888 C C . GLY A 1 109 ? 15.637 1.479 -6.601 1.00 83.38 109 GLY A C 1
ATOM 889 O O . GLY A 1 109 ? 15.020 1.419 -5.539 1.00 83.38 109 GLY A O 1
ATOM 890 N N . MET A 1 110 ? 15.119 0.990 -7.730 1.00 87.31 110 MET A N 1
ATOM 891 C CA . MET A 1 110 ? 13.748 0.462 -7.823 1.00 87.31 110 MET A CA 1
ATOM 892 C C . MET A 1 110 ? 13.501 -0.721 -6.878 1.00 87.31 110 MET A C 1
ATOM 894 O O . MET A 1 110 ? 12.492 -0.748 -6.178 1.00 87.31 110 MET A O 1
ATOM 898 N N . TRP A 1 111 ? 14.451 -1.657 -6.805 1.00 88.69 111 TRP A N 1
ATOM 899 C CA . TRP A 1 111 ? 14.322 -2.857 -5.980 1.00 88.69 111 TRP A CA 1
ATOM 900 C C . TRP A 1 111 ? 14.077 -2.535 -4.503 1.00 88.69 111 TRP A C 1
ATOM 902 O O . TRP A 1 111 ? 13.118 -3.018 -3.903 1.00 88.69 111 TRP A O 1
ATOM 912 N N . ASN A 1 112 ? 14.901 -1.653 -3.932 1.00 89.62 112 ASN A N 1
ATOM 913 C CA . ASN A 1 112 ? 14.771 -1.262 -2.531 1.00 89.62 112 ASN A CA 1
ATOM 914 C C . ASN A 1 112 ? 13.462 -0.515 -2.290 1.00 89.62 112 ASN A C 1
ATOM 916 O O . ASN A 1 112 ? 12.798 -0.772 -1.294 1.00 89.62 112 ASN A O 1
ATOM 920 N N . ARG A 1 113 ? 13.060 0.373 -3.207 1.00 90.88 113 ARG A N 1
ATOM 921 C CA . ARG A 1 113 ? 11.804 1.130 -3.097 1.00 90.88 113 ARG A CA 1
ATOM 922 C C . ARG A 1 113 ? 10.592 0.210 -2.994 1.00 90.88 113 ARG A C 1
ATOM 924 O O . ARG A 1 113 ? 9.744 0.414 -2.129 1.00 90.88 113 ARG A O 1
ATOM 931 N N . VAL A 1 114 ? 10.541 -0.816 -3.841 1.00 92.00 114 VAL A N 1
ATOM 932 C CA . VAL A 1 114 ? 9.429 -1.769 -3.875 1.00 92.00 114 VAL A CA 1
ATOM 933 C C . VAL A 1 114 ? 9.456 -2.697 -2.659 1.00 92.00 114 VAL A C 1
ATOM 935 O O . VAL A 1 114 ? 8.452 -2.803 -1.957 1.00 92.00 114 VAL A O 1
ATOM 938 N N . MET A 1 115 ? 10.599 -3.320 -2.353 1.00 93.25 115 MET A N 1
ATOM 939 C CA . MET A 1 115 ? 10.707 -4.253 -1.222 1.00 93.25 115 MET A CA 1
ATOM 940 C C . MET A 1 115 ? 10.478 -3.564 0.126 1.00 93.25 115 MET A C 1
ATOM 942 O O . MET A 1 115 ? 9.676 -4.042 0.926 1.00 93.25 115 MET A O 1
ATOM 946 N N . ILE A 1 116 ? 11.130 -2.420 0.371 1.00 92.75 116 ILE A N 1
ATOM 947 C CA . ILE A 1 116 ? 10.935 -1.646 1.606 1.00 92.75 116 ILE A CA 1
ATOM 948 C C . ILE A 1 116 ? 9.478 -1.205 1.708 1.00 92.75 116 ILE A C 1
ATOM 950 O O . ILE A 1 116 ? 8.890 -1.305 2.781 1.00 92.75 116 ILE A O 1
ATOM 954 N N . GLY A 1 117 ? 8.879 -0.762 0.601 1.00 93.38 117 GLY A N 1
ATOM 955 C CA . GLY A 1 117 ? 7.509 -0.285 0.626 1.00 93.38 117 GLY A CA 1
ATOM 956 C C . GLY A 1 117 ? 6.493 -1.360 1.007 1.00 93.38 117 GLY A C 1
ATOM 957 O O . GLY A 1 117 ? 5.692 -1.151 1.915 1.00 93.38 117 GLY A O 1
ATOM 958 N N . TYR A 1 118 ? 6.572 -2.550 0.408 1.00 95.69 118 TYR A N 1
ATOM 959 C CA . TYR A 1 118 ? 5.681 -3.650 0.792 1.00 95.69 118 TYR A CA 1
ATOM 960 C C . TYR A 1 118 ? 5.919 -4.150 2.216 1.00 95.69 118 TYR A C 1
ATOM 962 O O . TYR A 1 118 ? 4.955 -4.456 2.919 1.00 95.69 118 TYR A O 1
ATOM 970 N N . VAL A 1 119 ? 7.171 -4.177 2.682 1.00 96.06 119 VAL A N 1
ATOM 971 C CA . VAL A 1 119 ? 7.473 -4.498 4.084 1.00 96.06 119 VAL A CA 1
ATOM 972 C C . VAL A 1 119 ? 6.837 -3.470 5.021 1.00 96.06 119 VAL A C 1
ATOM 974 O O . VAL A 1 119 ? 6.205 -3.855 6.002 1.00 96.06 119 VAL A O 1
ATOM 977 N N . LEU A 1 120 ? 6.926 -2.174 4.709 1.00 96.00 120 LEU A N 1
ATOM 978 C CA . LEU A 1 120 ? 6.289 -1.118 5.498 1.00 96.00 120 LEU A CA 1
ATOM 979 C C . LEU A 1 120 ? 4.760 -1.225 5.486 1.00 96.00 120 LEU A C 1
ATOM 981 O O . LEU A 1 120 ? 4.145 -1.050 6.537 1.00 96.00 120 LEU A O 1
ATOM 985 N N . PHE A 1 121 ? 4.141 -1.578 4.355 1.00 96.12 121 PHE A N 1
ATOM 986 C CA . PHE A 1 121 ? 2.702 -1.856 4.305 1.00 96.12 121 PHE A CA 1
ATOM 987 C C . PHE A 1 121 ? 2.310 -3.024 5.215 1.00 96.12 121 PHE A C 1
ATOM 989 O O . PHE A 1 121 ? 1.337 -2.909 5.960 1.00 96.12 121 PHE A O 1
ATOM 996 N N . ILE A 1 122 ? 3.080 -4.117 5.211 1.00 96.69 122 ILE A N 1
ATOM 997 C CA . ILE A 1 122 ? 2.848 -5.265 6.100 1.00 96.69 122 ILE A CA 1
ATOM 998 C C . ILE A 1 122 ? 3.002 -4.848 7.566 1.00 96.69 122 ILE A C 1
ATOM 1000 O O . ILE A 1 122 ? 2.142 -5.167 8.381 1.00 96.69 122 ILE A O 1
ATOM 1004 N N . VAL A 1 123 ? 4.051 -4.097 7.911 1.00 96.94 123 VAL A N 1
ATOM 1005 C CA . VAL A 1 123 ? 4.264 -3.602 9.280 1.00 96.94 123 VAL A CA 1
ATOM 1006 C C . VAL A 1 123 ? 3.103 -2.712 9.731 1.00 96.94 123 VAL A C 1
ATOM 1008 O O . VAL A 1 123 ? 2.597 -2.898 10.834 1.00 96.94 123 VAL A O 1
ATOM 1011 N N . CYS A 1 124 ? 2.624 -1.802 8.879 1.00 96.06 124 CYS A N 1
ATOM 1012 C CA . CYS A 1 124 ? 1.458 -0.967 9.180 1.00 96.06 124 CYS A CA 1
ATOM 1013 C C . CYS A 1 124 ? 0.197 -1.814 9.391 1.00 96.06 124 CYS A C 1
ATOM 1015 O O . CYS A 1 124 ? -0.521 -1.612 10.369 1.00 96.06 124 CYS A O 1
ATOM 1017 N N . ALA A 1 125 ? -0.051 -2.803 8.527 1.00 94.88 125 ALA A N 1
ATOM 1018 C CA . ALA A 1 125 ? -1.167 -3.731 8.687 1.00 94.88 125 ALA A CA 1
ATOM 1019 C C . ALA A 1 125 ? -1.077 -4.494 10.020 1.00 94.88 125 ALA A C 1
ATOM 1021 O O . ALA A 1 125 ? -2.066 -4.594 10.741 1.00 94.88 125 ALA A O 1
ATOM 1022 N N . LEU A 1 126 ? 0.113 -4.969 10.396 1.00 95.31 126 LEU A N 1
ATOM 1023 C CA . LEU A 1 126 ? 0.337 -5.645 11.672 1.00 95.31 126 LEU A CA 1
ATOM 1024 C C . LEU A 1 126 ? 0.100 -4.715 12.863 1.00 95.31 126 LEU A C 1
ATOM 1026 O O . LEU A 1 126 ? -0.576 -5.123 13.798 1.00 95.31 126 LEU A O 1
ATOM 1030 N N . ILE A 1 127 ? 0.574 -3.468 12.836 1.00 94.62 127 ILE A N 1
ATOM 1031 C CA . ILE A 1 127 ? 0.307 -2.489 13.907 1.00 94.62 127 ILE A CA 1
ATOM 1032 C C . ILE A 1 127 ? -1.205 -2.272 14.073 1.00 94.62 127 ILE A C 1
ATOM 1034 O O . ILE A 1 127 ? -1.720 -2.303 15.194 1.00 94.62 127 ILE A O 1
ATOM 1038 N N . ILE A 1 128 ? -1.926 -2.123 12.959 1.00 93.06 128 ILE A N 1
ATOM 1039 C CA . ILE A 1 128 ? -3.383 -1.946 12.927 1.00 93.06 128 ILE A CA 1
ATOM 1040 C C . ILE A 1 128 ? -4.131 -3.178 13.479 1.00 93.06 128 ILE A C 1
ATOM 1042 O O . ILE A 1 128 ? -5.174 -3.029 14.119 1.00 93.06 128 ILE A O 1
ATOM 1046 N N . LEU A 1 129 ? -3.607 -4.389 13.278 1.00 92.50 129 LEU A N 1
ATOM 1047 C CA . LEU A 1 129 ? -4.169 -5.620 13.846 1.00 92.50 129 LEU A CA 1
ATOM 1048 C C . LEU A 1 129 ? -3.811 -5.805 15.330 1.00 92.50 129 LEU A C 1
ATOM 1050 O O . LEU A 1 129 ? -4.650 -6.218 16.134 1.00 92.50 129 LEU A O 1
ATOM 1054 N N . LEU A 1 130 ? -2.570 -5.493 15.708 1.00 91.19 130 LEU A N 1
ATOM 1055 C CA . LEU A 1 130 ? -2.053 -5.676 17.063 1.00 91.19 130 LEU A CA 1
ATOM 1056 C C . LEU A 1 130 ? -2.701 -4.714 18.059 1.00 91.19 130 LEU A C 1
ATOM 1058 O O . LEU A 1 130 ? -2.974 -5.129 19.182 1.00 91.19 130 LEU A O 1
ATOM 1062 N N . GLN A 1 131 ? -3.021 -3.474 17.667 1.00 91.62 131 GLN A N 1
ATOM 1063 C CA . GLN A 1 131 ? -3.731 -2.542 18.562 1.00 91.62 131 GLN A CA 1
ATOM 1064 C C . GLN A 1 131 ? -5.079 -3.104 19.038 1.00 91.62 131 GLN A C 1
ATOM 1066 O O . GLN A 1 131 ? -5.474 -2.866 20.181 1.00 91.62 131 GLN A O 1
ATOM 1071 N N . GLN A 1 132 ? -5.741 -3.898 18.188 1.00 86.88 132 GLN A N 1
ATOM 1072 C CA . GLN A 1 132 ? -6.974 -4.591 18.536 1.00 86.88 132 GLN A CA 1
ATOM 1073 C C . GLN A 1 132 ? -6.697 -5.840 19.374 1.00 86.88 132 GLN A C 1
ATOM 1075 O O . GLN A 1 132 ? -7.409 -6.087 20.341 1.00 86.88 132 GLN A O 1
ATOM 1080 N N . ALA A 1 133 ? -5.664 -6.613 19.025 1.00 87.31 133 ALA A N 1
ATOM 1081 C CA . ALA A 1 133 ? -5.327 -7.850 19.730 1.00 87.31 133 ALA A CA 1
ATOM 1082 C C . ALA A 1 133 ? -4.880 -7.604 21.181 1.00 87.31 133 ALA A C 1
ATOM 1084 O O . ALA A 1 133 ? -5.159 -8.419 22.055 1.00 87.31 133 ALA A O 1
ATOM 1085 N N . PHE A 1 134 ? -4.211 -6.477 21.437 1.00 88.94 134 PHE A N 1
ATOM 1086 C CA . PHE A 1 134 ? -3.780 -6.057 22.772 1.00 88.94 134 PHE A CA 1
ATOM 1087 C C . PHE A 1 134 ? -4.802 -5.187 23.512 1.00 88.94 134 PHE A C 1
ATOM 1089 O O . PHE A 1 134 ? -4.478 -4.664 24.574 1.00 88.94 134 PHE A O 1
ATOM 1096 N N . ASP A 1 135 ? -5.999 -5.008 22.948 1.00 86.12 135 ASP A N 1
ATOM 1097 C CA . ASP A 1 135 ? -7.072 -4.173 23.496 1.00 86.12 135 ASP A CA 1
ATOM 1098 C C . ASP A 1 135 ? -6.587 -2.804 24.008 1.00 86.12 135 ASP A C 1
ATOM 1100 O O . ASP A 1 135 ? -6.820 -2.388 25.142 1.00 86.12 135 ASP A O 1
ATOM 1104 N N . THR A 1 136 ? -5.838 -2.101 23.158 1.00 88.75 136 THR A N 1
ATOM 1105 C CA . THR A 1 136 ? -5.250 -0.805 23.523 1.00 88.75 136 THR A CA 1
ATOM 1106 C C . THR A 1 136 ? -6.323 0.245 23.839 1.00 88.75 136 THR A C 1
ATOM 1108 O O . THR A 1 136 ? -7.458 0.172 23.367 1.00 88.75 136 THR A O 1
ATOM 1111 N N . SER A 1 137 ? -5.980 1.266 24.633 1.00 92.00 137 SER A N 1
ATOM 1112 C CA . SER A 1 137 ? -6.914 2.371 24.902 1.00 92.00 137 SER A CA 1
ATOM 1113 C C . SER A 1 137 ? -7.380 3.038 23.598 1.00 92.00 137 SER A C 1
ATOM 1115 O O . SER A 1 137 ? -6.644 3.036 22.607 1.00 92.00 137 SER A O 1
ATOM 1117 N N . ALA A 1 138 ? -8.578 3.635 23.587 1.00 90.00 138 ALA A N 1
ATOM 1118 C CA . ALA A 1 138 ? -9.115 4.297 22.393 1.00 90.00 138 ALA A CA 1
ATOM 1119 C C . ALA A 1 138 ? -8.136 5.338 21.816 1.00 90.00 138 ALA A C 1
ATOM 1121 O O . ALA A 1 138 ? -7.871 5.324 20.616 1.00 90.00 138 ALA A O 1
ATOM 1122 N N . ASN A 1 139 ? -7.521 6.160 22.673 1.00 92.44 139 ASN A N 1
ATOM 1123 C CA . ASN A 1 139 ? -6.519 7.152 22.274 1.00 92.44 139 ASN A CA 1
ATOM 1124 C C . ASN A 1 139 ? -5.254 6.523 21.682 1.00 92.44 139 ASN A C 1
ATOM 1126 O O . ASN A 1 139 ? -4.771 6.958 20.632 1.00 92.44 139 ASN A O 1
ATOM 1130 N N . THR A 1 140 ? -4.696 5.508 22.347 1.00 92.19 140 THR A N 1
ATOM 1131 C CA . THR A 1 140 ? -3.465 4.855 21.888 1.00 92.19 140 THR A CA 1
ATOM 1132 C C . THR A 1 140 ? -3.702 4.117 20.574 1.00 92.19 140 THR A C 1
ATOM 1134 O O . THR A 1 140 ? -2.935 4.305 19.631 1.00 92.19 140 THR A O 1
ATOM 1137 N N . GLY A 1 141 ? -4.785 3.342 20.473 1.00 91.75 141 GLY A N 1
ATOM 1138 C CA . GLY A 1 141 ? -5.155 2.622 19.255 1.00 91.75 141 GLY A CA 1
ATOM 1139 C C . GLY A 1 141 ? -5.410 3.569 18.083 1.00 91.75 141 GLY A C 1
ATOM 1140 O O . GLY A 1 141 ? -4.817 3.396 17.019 1.00 91.75 141 GLY A O 1
ATOM 1141 N N . ALA A 1 142 ? -6.195 4.630 18.294 1.00 92.31 142 ALA A N 1
ATOM 1142 C CA . ALA A 1 142 ? -6.469 5.643 17.276 1.00 92.31 142 ALA A CA 1
ATOM 1143 C C . ALA A 1 142 ? -5.181 6.317 16.775 1.00 92.31 142 ALA A C 1
ATOM 1145 O O . ALA A 1 142 ? -4.991 6.478 15.570 1.00 92.31 142 ALA A O 1
ATOM 1146 N N . THR A 1 143 ? -4.263 6.651 17.686 1.00 93.25 143 THR A N 1
ATOM 1147 C CA . THR A 1 143 ? -2.968 7.256 17.339 1.00 93.25 143 THR A CA 1
ATOM 1148 C C . THR A 1 143 ? -2.105 6.300 16.514 1.00 93.25 143 THR A C 1
ATOM 1150 O O . THR A 1 143 ? -1.561 6.699 15.486 1.00 93.25 143 THR A O 1
ATOM 1153 N N . LEU A 1 144 ? -2.009 5.027 16.910 1.00 94.31 144 LEU A N 1
ATOM 1154 C CA . LEU A 1 144 ? -1.253 4.008 16.171 1.00 94.31 144 LEU A CA 1
ATOM 1155 C C . LEU A 1 144 ? -1.809 3.785 14.760 1.00 94.31 144 LEU A C 1
ATOM 1157 O O . LEU A 1 144 ? -1.041 3.668 13.801 1.00 94.31 144 LEU A O 1
ATOM 1161 N N . VAL A 1 145 ? -3.137 3.762 14.615 1.00 94.31 145 VAL A N 1
ATOM 1162 C CA . VAL A 1 145 ? -3.789 3.635 13.307 1.00 94.31 145 VAL A CA 1
ATOM 1163 C C . VAL A 1 145 ? -3.530 4.876 12.446 1.00 94.31 145 VAL A C 1
ATOM 1165 O O . VAL A 1 145 ? -3.167 4.723 11.284 1.00 94.31 145 VAL A O 1
ATOM 1168 N N . LEU A 1 146 ? -3.623 6.092 12.995 1.00 94.38 146 LEU A N 1
ATOM 1169 C CA . LEU A 1 146 ? -3.324 7.323 12.245 1.00 94.38 146 LEU A CA 1
ATOM 1170 C C . LEU A 1 146 ? -1.855 7.408 11.811 1.00 94.38 146 LEU A C 1
ATOM 1172 O O . LEU A 1 146 ? -1.576 7.788 10.674 1.00 94.38 146 LEU A O 1
ATOM 1176 N N . ILE A 1 147 ? -0.916 7.005 12.672 1.00 95.12 147 ILE A N 1
ATOM 1177 C CA . ILE A 1 147 ? 0.502 6.889 12.299 1.00 95.12 147 ILE A CA 1
ATOM 1178 C C . ILE A 1 147 ? 0.655 5.888 11.151 1.00 95.12 147 ILE A C 1
ATOM 1180 O O . ILE A 1 147 ? 1.355 6.171 10.180 1.00 95.12 147 ILE A O 1
ATOM 1184 N N . SER A 1 148 ? -0.039 4.751 11.219 1.00 95.25 148 SER A N 1
ATOM 1185 C CA . SER A 1 148 ? -0.021 3.744 10.155 1.00 95.25 148 SER A CA 1
ATOM 1186 C C . SER A 1 148 ? -0.592 4.291 8.842 1.00 95.25 148 SER A C 1
ATOM 1188 O O . SER A 1 148 ? -0.027 4.031 7.786 1.00 95.25 148 SER A O 1
ATOM 1190 N N . PHE A 1 149 ? -1.648 5.110 8.883 1.00 94.44 149 PHE A N 1
ATOM 1191 C CA . PHE A 1 149 ? -2.201 5.769 7.691 1.00 94.44 149 PHE A CA 1
ATOM 1192 C C . PHE A 1 149 ? -1.190 6.724 7.062 1.00 94.44 149 PHE A C 1
ATOM 1194 O O . PHE A 1 149 ? -1.014 6.713 5.844 1.00 94.44 149 PHE A O 1
ATOM 1201 N N . GLY A 1 150 ? -0.498 7.514 7.884 1.00 94.19 150 GLY A N 1
ATOM 1202 C CA . GLY A 1 150 ? 0.550 8.406 7.400 1.00 94.19 150 GLY A CA 1
ATOM 1203 C C . GLY A 1 150 ? 1.745 7.664 6.825 1.00 94.19 150 GLY A C 1
ATOM 1204 O O . GLY A 1 150 ? 2.254 8.045 5.772 1.00 94.19 150 GLY A O 1
ATOM 1205 N N . MET A 1 151 ? 2.142 6.556 7.446 1.00 94.56 151 MET A N 1
ATOM 1206 C CA . MET A 1 151 ? 3.196 5.690 6.924 1.00 94.56 151 MET A CA 1
ATOM 1207 C C . MET A 1 151 ? 2.793 5.026 5.608 1.00 94.56 151 MET A C 1
ATOM 1209 O O . MET A 1 151 ? 3.604 5.004 4.685 1.00 94.56 151 MET A O 1
ATOM 1213 N N . VAL A 1 152 ? 1.554 4.543 5.471 1.00 94.25 152 VAL A N 1
ATOM 1214 C CA . VAL A 1 152 ? 1.029 4.010 4.202 1.00 94.25 152 VAL A CA 1
ATOM 1215 C C . VAL A 1 152 ? 1.024 5.101 3.132 1.00 94.25 152 VAL A C 1
ATOM 1217 O O . VAL A 1 152 ? 1.532 4.869 2.040 1.00 94.25 152 VAL A O 1
ATOM 1220 N N . GLY A 1 153 ? 0.546 6.307 3.451 1.00 92.06 153 GLY A N 1
ATOM 1221 C CA . GLY A 1 153 ? 0.555 7.451 2.537 1.00 92.06 153 GLY A CA 1
ATOM 1222 C C . GLY A 1 153 ? 1.957 7.842 2.064 1.00 92.06 153 GLY A C 1
ATOM 1223 O O . GLY A 1 153 ? 2.188 7.990 0.868 1.00 92.06 153 GLY A O 1
ATOM 1224 N N . ALA A 1 154 ? 2.924 7.943 2.977 1.00 91.38 154 ALA A N 1
ATOM 1225 C CA . ALA A 1 154 ? 4.321 8.218 2.632 1.00 91.38 154 ALA A CA 1
ATOM 1226 C C . ALA A 1 154 ? 4.959 7.068 1.831 1.00 91.38 154 ALA A C 1
ATOM 1228 O O . ALA A 1 154 ? 5.717 7.289 0.894 1.00 91.38 154 ALA A O 1
ATOM 1229 N N . THR A 1 155 ? 4.638 5.821 2.166 1.00 92.06 155 THR A N 1
ATOM 1230 C CA . THR A 1 155 ? 5.180 4.641 1.478 1.00 92.06 155 THR A CA 1
ATOM 1231 C C . THR A 1 155 ? 4.598 4.472 0.072 1.00 92.06 155 THR A C 1
ATOM 1233 O O . THR A 1 155 ? 5.276 3.976 -0.834 1.00 92.06 155 THR A O 1
ATOM 1236 N N . ASN A 1 156 ? 3.366 4.937 -0.143 1.00 91.12 156 ASN A N 1
ATOM 1237 C CA . ASN A 1 156 ? 2.736 5.002 -1.457 1.00 91.12 156 ASN A CA 1
ATOM 1238 C C . ASN A 1 156 ? 3.608 5.789 -2.444 1.00 91.12 156 ASN A C 1
ATOM 1240 O O . ASN A 1 156 ? 3.832 5.338 -3.562 1.00 91.12 156 ASN A O 1
ATOM 1244 N N . THR A 1 157 ? 4.207 6.904 -2.009 1.00 88.12 157 THR A N 1
ATOM 1245 C CA . THR A 1 157 ? 5.078 7.717 -2.877 1.00 88.12 157 THR A CA 1
ATOM 1246 C C . THR A 1 157 ? 6.313 6.944 -3.323 1.00 88.12 157 THR A C 1
ATOM 1248 O O . THR A 1 157 ? 6.749 7.056 -4.469 1.00 88.12 157 THR A O 1
ATOM 1251 N N . LEU A 1 158 ? 6.863 6.117 -2.431 1.00 87.81 158 LEU A N 1
ATOM 1252 C CA . LEU A 1 158 ? 8.047 5.313 -2.701 1.00 87.81 158 LEU A CA 1
ATOM 1253 C C . LEU A 1 158 ? 7.773 4.254 -3.774 1.00 87.81 158 LEU A C 1
ATOM 1255 O O . LEU A 1 158 ? 8.614 4.057 -4.655 1.00 87.81 158 LEU A O 1
ATOM 1259 N N . THR A 1 159 ? 6.607 3.612 -3.695 1.00 91.19 159 THR A N 1
ATOM 1260 C CA . THR A 1 159 ? 6.221 2.429 -4.477 1.00 91.19 159 THR A CA 1
ATOM 1261 C C . THR A 1 159 ? 5.491 2.778 -5.770 1.00 91.19 159 THR A C 1
ATOM 1263 O O . THR A 1 159 ? 5.971 2.410 -6.839 1.00 91.19 159 THR A O 1
ATOM 1266 N N . GLU A 1 160 ? 4.403 3.549 -5.714 1.00 91.12 160 GLU A N 1
ATOM 1267 C CA . GLU A 1 160 ? 3.596 3.912 -6.891 1.00 91.12 160 GLU A CA 1
ATOM 1268 C C . GLU A 1 160 ? 4.448 4.644 -7.934 1.00 91.12 160 GLU A C 1
ATOM 1270 O O . GLU A 1 160 ? 4.509 4.249 -9.098 1.00 91.12 160 GLU A O 1
ATOM 1275 N N . ALA A 1 161 ? 5.225 5.645 -7.508 1.00 88.19 161 ALA A N 1
ATOM 1276 C CA . ALA A 1 161 ? 6.109 6.362 -8.424 1.00 88.19 161 ALA A CA 1
ATOM 1277 C C . ALA A 1 161 ? 7.208 5.464 -9.023 1.00 88.19 161 ALA A C 1
ATOM 1279 O O . ALA A 1 161 ? 7.751 5.789 -10.076 1.00 88.19 161 ALA A O 1
ATOM 1280 N N . ALA A 1 162 ? 7.579 4.359 -8.361 1.00 89.75 162 ALA A N 1
ATOM 1281 C CA . ALA A 1 162 ? 8.531 3.401 -8.919 1.00 89.75 162 ALA A CA 1
ATOM 1282 C C . ALA A 1 162 ? 7.891 2.590 -10.051 1.00 89.75 162 ALA A C 1
ATOM 1284 O O . ALA A 1 162 ? 8.546 2.355 -11.062 1.00 89.75 162 ALA A O 1
ATOM 1285 N N . PHE A 1 163 ? 6.615 2.219 -9.923 1.00 92.38 163 PHE A N 1
ATOM 1286 C CA . PHE A 1 163 ? 5.902 1.489 -10.968 1.00 92.38 163 PHE A CA 1
ATOM 1287 C C . PHE A 1 163 ? 5.553 2.358 -12.172 1.00 92.38 163 PHE A C 1
ATOM 1289 O O . PHE A 1 163 ? 5.693 1.889 -13.298 1.00 92.38 163 PHE A O 1
ATOM 1296 N N . TYR A 1 164 ? 5.213 3.635 -11.969 1.00 90.88 164 TYR A N 1
ATOM 1297 C CA . TYR A 1 164 ? 5.108 4.577 -13.088 1.00 90.88 164 TYR A CA 1
ATOM 1298 C C . TYR A 1 164 ? 6.446 4.729 -13.820 1.00 90.88 164 TYR A C 1
ATOM 1300 O O . TYR A 1 164 ? 6.484 4.631 -15.046 1.00 90.88 164 TYR A O 1
ATOM 1308 N N . ALA A 1 165 ? 7.554 4.885 -13.086 1.00 88.69 165 ALA A N 1
ATOM 1309 C CA . ALA A 1 165 ? 8.884 4.951 -13.690 1.00 88.69 165 ALA A CA 1
ATOM 1310 C C . ALA A 1 165 ? 9.248 3.661 -14.446 1.00 88.69 165 ALA A C 1
ATOM 1312 O O . ALA A 1 165 ? 9.789 3.743 -15.542 1.00 88.69 165 ALA A O 1
ATOM 1313 N N . LEU A 1 166 ? 8.908 2.487 -13.902 1.00 89.31 166 LEU A N 1
ATOM 1314 C CA . LEU A 1 166 ? 9.093 1.195 -14.566 1.00 89.31 166 LEU A CA 1
ATOM 1315 C C . LEU A 1 166 ? 8.261 1.091 -15.847 1.00 89.31 166 LEU A C 1
ATOM 1317 O O . LEU A 1 166 ? 8.781 0.683 -16.879 1.00 89.31 166 LEU A O 1
ATOM 1321 N N . SER A 1 167 ? 6.987 1.490 -15.805 1.00 89.88 167 SER A N 1
ATOM 1322 C CA . SER A 1 167 ? 6.109 1.445 -16.979 1.00 89.88 167 SER A CA 1
ATOM 1323 C C . SER A 1 167 ? 6.600 2.342 -18.117 1.00 89.88 167 SER A C 1
ATOM 1325 O O . SER A 1 167 ? 6.454 1.980 -19.277 1.00 89.88 167 SER A O 1
ATOM 1327 N N . ALA A 1 168 ? 7.251 3.462 -17.784 1.00 88.06 168 ALA A N 1
ATOM 1328 C CA . ALA A 1 168 ? 7.826 4.391 -18.751 1.00 88.06 168 ALA A CA 1
ATOM 1329 C C . ALA A 1 168 ? 9.109 3.873 -19.426 1.00 88.06 168 ALA A C 1
ATOM 1331 O O . ALA A 1 168 ? 9.549 4.463 -20.409 1.00 88.06 168 ALA A O 1
ATOM 1332 N N . LEU 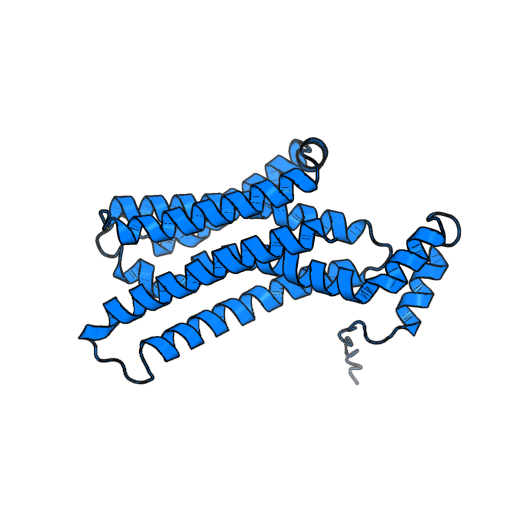A 1 169 ? 9.721 2.795 -18.915 1.00 86.56 169 LEU A N 1
ATOM 1333 C CA . LEU A 1 169 ? 10.847 2.130 -19.585 1.00 86.56 169 LEU A CA 1
ATOM 1334 C C . LEU A 1 169 ? 10.390 1.270 -20.764 1.00 86.56 169 LEU A C 1
ATOM 1336 O O . LEU A 1 169 ? 11.204 0.940 -21.624 1.00 86.56 169 LEU A O 1
ATOM 1340 N N . PHE A 1 170 ? 9.114 0.884 -20.796 1.00 86.62 170 PHE A N 1
ATOM 1341 C CA . PHE A 1 170 ? 8.581 0.123 -21.909 1.00 86.62 170 PHE A CA 1
ATOM 1342 C C . PHE A 1 170 ? 8.166 1.061 -23.053 1.00 86.62 170 PHE A C 1
ATOM 1344 O O . PHE A 1 170 ? 7.572 2.109 -22.803 1.00 86.62 170 PHE A O 1
ATOM 1351 N N . PRO A 1 171 ? 8.422 0.670 -24.312 1.00 77.38 171 PRO A N 1
ATOM 1352 C CA . PRO A 1 171 ? 8.094 1.481 -25.490 1.00 77.38 171 PRO A CA 1
ATOM 1353 C C . PRO A 1 171 ? 6.581 1.641 -25.731 1.00 77.38 171 PRO A C 1
ATOM 1355 O O . PRO A 1 171 ? 6.159 2.545 -26.445 1.00 77.38 171 PRO A O 1
ATOM 1358 N N . ASP A 1 172 ? 5.753 0.776 -25.136 1.00 82.31 172 ASP A N 1
ATOM 1359 C CA . ASP A 1 172 ? 4.301 0.754 -25.321 1.00 82.31 172 ASP A CA 1
ATOM 1360 C C . ASP A 1 172 ? 3.572 1.468 -24.166 1.00 82.31 172 ASP A C 1
ATOM 1362 O O . ASP A 1 172 ? 3.658 1.079 -22.996 1.00 82.31 172 ASP A O 1
ATOM 1366 N N . SER A 1 173 ? 2.783 2.492 -24.504 1.00 86.00 173 SER A N 1
ATOM 1367 C CA . SER A 1 173 ? 1.983 3.259 -23.543 1.00 86.00 173 SER A CA 1
ATOM 1368 C C . SER A 1 173 ? 0.932 2.413 -22.813 1.00 86.00 173 SER A C 1
ATOM 1370 O O . SER A 1 173 ? 0.521 2.775 -21.705 1.00 86.00 173 SER A O 1
ATOM 1372 N N . SER A 1 174 ? 0.558 1.248 -23.357 1.00 88.44 174 SER A N 1
ATOM 1373 C CA . SER A 1 174 ? -0.375 0.307 -22.730 1.00 88.44 174 SER A CA 1
ATOM 1374 C C . SER A 1 174 ? 0.089 -0.178 -21.353 1.00 88.44 174 SER A C 1
ATOM 1376 O O . SER A 1 174 ? -0.749 -0.503 -20.508 1.00 88.44 174 SER A O 1
ATOM 1378 N N . PHE A 1 175 ? 1.400 -0.178 -21.084 1.00 90.56 175 PHE A N 1
ATOM 1379 C CA . PHE A 1 175 ? 1.948 -0.515 -19.771 1.00 90.56 175 PHE A CA 1
ATOM 1380 C C . PHE A 1 175 ? 1.683 0.584 -18.736 1.00 90.56 175 PHE A C 1
ATOM 1382 O O . PHE A 1 175 ? 1.361 0.269 -17.593 1.00 90.56 175 PHE A O 1
ATOM 1389 N N . THR A 1 176 ? 1.709 1.863 -19.127 1.00 91.00 176 THR A N 1
ATOM 1390 C CA . THR A 1 176 ? 1.257 2.969 -18.260 1.00 91.00 176 THR A CA 1
ATOM 1391 C C . THR A 1 176 ? -0.255 2.893 -18.029 1.00 91.00 176 THR A C 1
ATOM 1393 O O . THR A 1 176 ? -0.736 3.105 -16.915 1.00 91.00 176 THR A O 1
ATOM 1396 N N . THR A 1 177 ? -1.029 2.525 -19.053 1.00 92.81 177 THR A N 1
ATOM 1397 C CA . THR A 1 177 ? -2.469 2.267 -18.900 1.00 92.81 177 THR A CA 1
ATOM 1398 C C . THR A 1 177 ? -2.731 1.120 -17.921 1.00 92.81 177 THR A C 1
ATOM 1400 O O . THR A 1 177 ? -3.660 1.203 -17.120 1.00 92.81 177 THR A O 1
ATOM 1403 N N . ALA A 1 178 ? -1.888 0.083 -17.916 1.00 92.44 178 ALA A N 1
ATOM 1404 C CA . ALA A 1 178 ? -1.959 -1.029 -16.968 1.00 92.44 178 ALA A CA 1
ATOM 1405 C C . ALA A 1 178 ? -1.858 -0.540 -15.510 1.00 92.44 178 ALA A C 1
ATOM 1407 O O . ALA A 1 178 ? -2.675 -0.909 -14.667 1.00 92.44 178 ALA A O 1
ATOM 1408 N N . ILE A 1 179 ? -0.913 0.363 -15.230 1.00 93.94 179 ILE A N 1
ATOM 1409 C CA . ILE A 1 179 ? -0.743 1.008 -13.919 1.00 93.94 179 ILE A CA 1
ATOM 1410 C C . ILE A 1 179 ? -2.031 1.736 -13.495 1.00 93.94 179 ILE A C 1
ATOM 1412 O O . ILE A 1 179 ? -2.528 1.526 -12.385 1.00 93.94 179 ILE A O 1
ATOM 1416 N N . GLN A 1 180 ? -2.633 2.527 -14.389 1.00 92.81 180 GLN A N 1
ATOM 1417 C CA . GLN A 1 180 ? -3.876 3.261 -14.105 1.00 92.81 180 GLN A CA 1
ATOM 1418 C C . GLN A 1 180 ? -5.090 2.340 -13.910 1.00 92.81 180 GLN A C 1
ATOM 1420 O O . GLN A 1 180 ? -5.915 2.576 -13.024 1.00 92.81 180 GLN A O 1
ATOM 1425 N N . ILE A 1 181 ? -5.192 1.264 -14.694 1.00 94.75 181 ILE A N 1
ATOM 1426 C CA . ILE A 1 181 ? -6.220 0.232 -14.505 1.00 94.75 181 ILE A CA 1
ATOM 1427 C C . ILE A 1 181 ? -6.041 -0.437 -13.142 1.00 94.75 181 ILE A C 1
ATOM 1429 O O . ILE A 1 181 ? -7.030 -0.639 -12.435 1.00 94.75 181 ILE A O 1
ATOM 1433 N N . GLY A 1 182 ? -4.802 -0.719 -12.732 1.00 92.94 182 GLY A N 1
ATOM 1434 C CA . GLY A 1 182 ? -4.479 -1.177 -11.380 1.00 92.94 182 GLY A CA 1
ATOM 1435 C C . GLY A 1 182 ? -5.055 -0.245 -10.315 1.00 92.94 182 GLY A C 1
ATOM 1436 O O . GLY A 1 182 ? -5.716 -0.707 -9.384 1.00 92.94 182 GLY A O 1
ATOM 1437 N N . ASN A 1 183 ? -4.915 1.070 -10.508 1.00 90.81 183 ASN A N 1
ATOM 1438 C CA . ASN A 1 183 ? -5.443 2.049 -9.565 1.00 90.81 183 ASN A CA 1
ATOM 1439 C C . ASN A 1 183 ? -6.970 1.983 -9.420 1.00 90.81 183 ASN A C 1
ATOM 1441 O O . ASN A 1 183 ? -7.490 1.868 -8.307 1.00 90.81 183 ASN A O 1
ATOM 1445 N N . GLY A 1 184 ? -7.694 2.008 -10.540 1.00 90.19 184 GLY A N 1
ATOM 1446 C CA . GLY A 1 184 ? -9.158 1.949 -10.527 1.00 90.19 184 GLY A CA 1
ATOM 1447 C C . GLY A 1 184 ? -9.699 0.612 -10.009 1.00 90.19 184 GLY A C 1
ATOM 1448 O O . GLY A 1 184 ? -10.612 0.577 -9.181 1.00 90.19 184 GLY A O 1
ATOM 1449 N N . THR A 1 185 ? -9.115 -0.500 -10.460 1.00 91.62 185 THR A N 1
ATOM 1450 C CA . THR A 1 185 ? -9.555 -1.850 -10.071 1.00 91.62 185 THR A CA 1
ATOM 1451 C C . THR A 1 185 ? -9.307 -2.137 -8.596 1.00 91.62 185 THR A C 1
ATOM 1453 O O . THR A 1 185 ? -10.144 -2.782 -7.966 1.00 91.62 185 THR A O 1
ATOM 1456 N N . SER A 1 186 ? -8.229 -1.604 -8.016 1.00 93.06 186 SER A N 1
ATOM 1457 C CA . SER A 1 186 ? -7.937 -1.741 -6.591 1.00 93.06 186 SER A CA 1
ATOM 1458 C C . SER A 1 186 ? -9.085 -1.247 -5.715 1.00 93.06 186 SER A C 1
ATOM 1460 O O . SER A 1 186 ? -9.570 -1.996 -4.872 1.00 93.06 186 SER A O 1
ATOM 1462 N N . GLY A 1 187 ? -9.602 -0.040 -5.965 1.00 89.25 187 GLY A N 1
ATOM 1463 C CA . GLY A 1 187 ? -10.719 0.510 -5.192 1.00 89.25 187 GLY A CA 1
ATOM 1464 C C . GLY A 1 187 ? -11.989 -0.334 -5.312 1.00 89.25 187 GLY A C 1
ATOM 1465 O O . GLY A 1 187 ? -12.617 -0.667 -4.304 1.00 89.25 187 GLY A O 1
ATOM 1466 N N . VAL A 1 188 ? -12.337 -0.744 -6.536 1.00 92.25 188 VAL A N 1
ATOM 1467 C CA . VAL A 1 188 ? -13.529 -1.567 -6.800 1.00 92.25 188 VAL A CA 1
ATOM 1468 C C . VAL A 1 188 ? -13.435 -2.914 -6.088 1.00 92.25 188 VAL A C 1
ATOM 1470 O O . VAL A 1 188 ? -14.358 -3.294 -5.362 1.00 92.25 188 VAL A O 1
ATOM 1473 N N . ILE A 1 189 ? -12.327 -3.638 -6.264 1.00 93.00 189 ILE A N 1
ATOM 1474 C CA . ILE A 1 189 ? -12.162 -4.976 -5.690 1.00 93.00 189 ILE A CA 1
ATOM 1475 C C . ILE A 1 189 ? -12.041 -4.884 -4.165 1.00 93.00 189 ILE A C 1
ATOM 1477 O O . ILE A 1 189 ? -12.661 -5.682 -3.468 1.00 93.00 189 ILE A O 1
ATOM 1481 N N . ASN A 1 190 ? -11.322 -3.894 -3.633 1.00 92.50 190 ASN A N 1
ATOM 1482 C CA . ASN A 1 190 ? -11.142 -3.707 -2.194 1.00 92.50 190 ASN A CA 1
ATOM 1483 C C . ASN A 1 190 ? -12.482 -3.477 -1.470 1.00 92.50 190 ASN A C 1
ATOM 1485 O O . ASN A 1 190 ? -12.793 -4.180 -0.504 1.00 92.50 190 ASN A O 1
ATOM 1489 N N . ILE A 1 191 ? -13.313 -2.557 -1.973 1.00 89.50 191 ILE A N 1
ATOM 1490 C CA . ILE A 1 191 ? -14.636 -2.259 -1.397 1.00 89.50 191 ILE A CA 1
ATOM 1491 C C . ILE A 1 191 ? -15.579 -3.457 -1.549 1.00 89.50 191 ILE A C 1
ATOM 1493 O O . ILE A 1 191 ? -16.286 -3.823 -0.601 1.00 89.50 191 ILE A O 1
ATOM 1497 N N . THR A 1 192 ? -15.572 -4.094 -2.723 1.00 91.81 192 THR A N 1
ATOM 1498 C CA . THR A 1 192 ? -16.396 -5.279 -2.995 1.00 91.81 192 THR A CA 1
ATOM 1499 C C . THR A 1 192 ? -16.027 -6.416 -2.049 1.00 91.81 192 THR A C 1
ATOM 1501 O O . THR A 1 192 ? -16.905 -7.008 -1.425 1.00 91.81 192 THR A O 1
ATOM 1504 N N . LEU A 1 193 ? -14.732 -6.679 -1.863 1.00 91.56 193 LEU A N 1
ATOM 1505 C CA . LEU A 1 193 ? -14.251 -7.722 -0.968 1.00 91.56 193 LEU A CA 1
ATOM 1506 C C . LEU A 1 193 ? -14.613 -7.428 0.490 1.00 91.56 193 LEU A C 1
ATOM 1508 O O . LEU A 1 193 ? -15.126 -8.314 1.165 1.00 91.56 193 LEU A O 1
ATOM 1512 N N . ASN A 1 194 ? -14.408 -6.200 0.974 1.00 89.75 194 ASN A N 1
ATOM 1513 C CA . ASN A 1 194 ? -14.814 -5.806 2.328 1.00 89.75 194 ASN A CA 1
ATOM 1514 C C . ASN A 1 194 ? -16.322 -6.025 2.547 1.00 89.75 194 ASN A C 1
ATOM 1516 O O . ASN A 1 194 ? -16.739 -6.542 3.583 1.00 89.75 194 ASN A O 1
ATOM 1520 N N . THR A 1 195 ? -17.141 -5.689 1.548 1.00 88.94 195 THR A N 1
ATOM 1521 C CA . THR A 1 195 ? -18.594 -5.905 1.588 1.00 88.94 195 THR A CA 1
ATOM 1522 C C . THR A 1 195 ? -18.938 -7.392 1.643 1.00 88.94 195 THR A C 1
ATOM 1524 O O . THR A 1 195 ? -19.712 -7.809 2.503 1.00 88.94 195 THR A O 1
ATOM 1527 N N . ILE A 1 196 ? -18.326 -8.211 0.783 1.00 91.38 196 ILE A N 1
ATOM 1528 C CA . ILE A 1 196 ? -18.528 -9.665 0.769 1.00 91.38 196 ILE A CA 1
ATOM 1529 C C . ILE A 1 196 ? -18.097 -10.284 2.101 1.00 91.38 196 ILE A C 1
ATOM 1531 O O . ILE A 1 196 ? -18.849 -11.073 2.664 1.00 91.38 196 ILE A O 1
ATOM 1535 N N . ILE A 1 197 ? -16.938 -9.904 2.646 1.00 90.25 197 ILE A N 1
ATOM 1536 C CA . ILE A 1 197 ? -16.462 -10.397 3.947 1.00 90.25 197 ILE A CA 1
ATOM 1537 C C . ILE A 1 197 ? -17.493 -10.085 5.035 1.00 90.25 197 ILE A C 1
ATOM 1539 O O . ILE A 1 197 ? -17.878 -10.978 5.786 1.00 90.25 197 ILE A O 1
ATOM 1543 N N . ARG A 1 198 ? -17.994 -8.847 5.092 1.00 86.38 198 ARG A N 1
ATOM 1544 C CA . ARG A 1 198 ? -19.012 -8.445 6.075 1.00 86.38 198 ARG A CA 1
ATOM 1545 C C . ARG A 1 198 ? -20.303 -9.249 5.931 1.00 86.38 198 ARG A C 1
ATOM 1547 O O . ARG A 1 198 ? -20.860 -9.667 6.943 1.00 86.38 198 ARG A O 1
ATOM 1554 N N . LEU A 1 199 ? -20.747 -9.503 4.699 1.00 88.06 199 LEU A N 1
ATOM 1555 C CA . LEU A 1 199 ? -21.922 -10.333 4.421 1.00 88.06 199 LEU A CA 1
ATOM 1556 C C . LEU A 1 199 ? -21.706 -11.797 4.822 1.00 88.06 199 LEU A C 1
ATOM 1558 O O . LEU A 1 199 ? -22.606 -12.404 5.393 1.00 88.06 199 LEU A O 1
ATOM 1562 N N . LEU A 1 200 ? -20.522 -12.359 4.573 1.00 89.00 200 LEU A N 1
ATOM 1563 C CA . LEU A 1 200 ? -20.187 -13.733 4.957 1.00 89.00 200 LEU A CA 1
ATOM 1564 C C . LEU A 1 200 ? -20.085 -13.904 6.479 1.00 89.00 200 LEU A C 1
ATOM 1566 O O . LEU A 1 200 ? -20.456 -14.951 7.001 1.00 89.00 200 LEU A O 1
ATOM 1570 N N . VAL A 1 201 ? -19.599 -12.888 7.196 1.00 87.25 201 VAL A N 1
ATOM 1571 C CA . VAL A 1 201 ? -19.422 -12.939 8.656 1.00 87.25 201 VAL A CA 1
ATOM 1572 C C . VAL A 1 201 ? -20.719 -12.621 9.409 1.00 87.25 201 VAL A C 1
ATOM 1574 O O . VAL A 1 201 ? -20.988 -13.233 10.443 1.00 87.25 201 VAL A O 1
ATOM 1577 N N . GLY A 1 202 ? -21.498 -11.645 8.935 1.00 81.94 202 GLY A N 1
ATOM 1578 C CA . GLY A 1 202 ? -22.671 -11.113 9.639 1.00 81.94 202 GLY A CA 1
ATOM 1579 C C . GLY A 1 202 ? -24.032 -11.482 9.055 1.00 81.94 202 GLY A C 1
ATOM 1580 O O . GLY A 1 202 ? -25.046 -11.287 9.721 1.00 81.94 202 GLY A O 1
ATOM 1581 N N . GLY A 1 203 ? -24.079 -12.010 7.832 1.00 80.88 203 GLY A N 1
ATOM 1582 C CA . GLY A 1 203 ? -25.328 -12.228 7.105 1.00 80.88 203 GLY A CA 1
ATOM 1583 C C . GLY A 1 203 ? -26.015 -10.923 6.681 1.00 80.88 203 GLY A C 1
ATOM 1584 O O . GLY A 1 203 ? -25.462 -9.829 6.787 1.00 80.88 203 GLY A O 1
ATOM 1585 N N . THR A 1 204 ? -27.246 -11.037 6.177 1.00 75.94 204 THR A N 1
ATOM 1586 C CA . THR A 1 204 ? -28.040 -9.892 5.691 1.00 75.94 204 THR A CA 1
ATOM 1587 C C . THR A 1 204 ? -28.826 -9.178 6.789 1.00 75.94 204 THR A C 1
ATOM 1589 O O . THR A 1 204 ? -29.269 -8.053 6.575 1.00 75.94 204 THR A O 1
ATOM 1592 N N . ASN A 1 205 ? -29.010 -9.811 7.952 1.00 74.62 205 ASN A N 1
ATOM 1593 C CA . ASN A 1 205 ? -29.791 -9.252 9.054 1.00 74.62 205 ASN A CA 1
ATOM 1594 C C . ASN A 1 205 ? -29.139 -9.566 10.416 1.00 74.62 205 ASN A C 1
ATOM 1596 O O . ASN A 1 205 ? -29.639 -10.413 11.161 1.00 74.62 205 ASN A O 1
ATOM 1600 N N . PRO A 1 206 ? -27.983 -8.951 10.722 1.00 72.81 206 PRO A N 1
ATOM 1601 C CA . PRO A 1 206 ? -27.265 -9.212 11.962 1.00 72.81 206 PRO A CA 1
ATOM 1602 C C . PRO A 1 206 ? -28.040 -8.690 13.178 1.00 72.81 206 PRO A C 1
ATOM 1604 O O . PRO A 1 206 ? -28.598 -7.590 13.157 1.00 72.81 206 PRO A O 1
ATOM 1607 N N . ALA A 1 207 ? -28.036 -9.458 14.269 1.00 76.75 207 ALA A N 1
ATOM 1608 C CA . ALA A 1 207 ? -28.513 -8.968 15.557 1.00 76.75 207 ALA A CA 1
ATOM 1609 C C . ALA A 1 207 ? -27.637 -7.791 16.025 1.00 76.75 207 ALA A C 1
ATOM 1611 O O . ALA A 1 207 ? -26.428 -7.774 15.788 1.00 76.75 207 ALA A O 1
ATOM 1612 N N . LYS A 1 208 ? -28.232 -6.802 16.708 1.00 72.38 208 LYS A N 1
ATOM 1613 C CA . LYS A 1 208 ? -27.500 -5.605 17.173 1.00 72.38 208 LYS A CA 1
ATOM 1614 C C . LYS A 1 208 ? -26.310 -5.961 18.072 1.00 72.38 208 LYS A C 1
ATOM 1616 O O . LYS A 1 208 ? -25.267 -5.322 17.965 1.00 72.38 208 LYS A O 1
ATOM 1621 N N . ASP A 1 209 ? -26.450 -7.015 18.871 1.00 74.69 209 ASP A N 1
ATOM 1622 C CA . ASP A 1 209 ? -25.420 -7.484 19.802 1.00 74.69 209 ASP A CA 1
ATOM 1623 C C . ASP A 1 209 ? -24.219 -8.131 19.082 1.00 74.69 209 ASP A C 1
ATOM 1625 O O . ASP A 1 209 ? -23.103 -8.131 19.596 1.00 74.69 209 ASP A O 1
ATOM 1629 N N . ASP A 1 210 ? -24.404 -8.617 17.850 1.00 79.88 210 ASP A N 1
ATOM 1630 C CA . ASP A 1 210 ? -23.340 -9.227 17.044 1.00 79.88 210 ASP A CA 1
ATOM 1631 C C . ASP A 1 210 ? -22.509 -8.205 16.254 1.00 79.88 210 ASP A C 1
ATOM 1633 O O . ASP A 1 210 ? -21.432 -8.538 15.748 1.00 79.88 210 ASP A O 1
ATOM 1637 N N . ALA A 1 211 ? -22.966 -6.954 16.140 1.00 77.50 211 ALA A N 1
ATOM 1638 C CA . ALA A 1 211 ? -22.360 -5.955 15.259 1.00 77.50 211 ALA A CA 1
ATOM 1639 C C . ALA A 1 211 ? -20.870 -5.708 15.567 1.00 77.50 211 ALA A C 1
ATOM 1641 O O . ALA A 1 211 ? -20.047 -5.606 14.653 1.00 77.50 211 ALA A O 1
ATOM 1642 N N . GLN A 1 212 ? -20.497 -5.671 16.850 1.00 77.31 212 GLN A N 1
ATOM 1643 C CA . GLN A 1 212 ? -19.109 -5.472 17.275 1.00 77.31 212 GLN A CA 1
ATOM 1644 C C . GLN A 1 212 ? -18.215 -6.663 16.902 1.00 77.31 212 GLN A C 1
ATOM 1646 O O . GLN A 1 212 ? -17.101 -6.474 16.399 1.00 77.31 212 GLN A O 1
ATOM 1651 N N . ARG A 1 213 ? -18.711 -7.890 17.095 1.00 82.75 213 ARG A N 1
ATOM 1652 C CA . ARG A 1 213 ? -18.008 -9.125 16.723 1.00 82.75 213 ARG A CA 1
ATOM 1653 C C . ARG A 1 213 ? -17.834 -9.214 15.210 1.00 82.75 213 ARG A C 1
ATOM 1655 O O . ARG A 1 213 ? -16.727 -9.475 14.744 1.00 82.75 213 ARG A O 1
ATOM 1662 N N . ILE A 1 214 ? -18.893 -8.946 14.445 1.00 83.56 214 ILE A N 1
ATOM 1663 C CA . ILE A 1 214 ? -18.875 -8.973 12.976 1.00 83.56 214 ILE A CA 1
ATOM 1664 C C . ILE A 1 214 ? -17.860 -7.967 12.433 1.00 83.56 214 ILE A C 1
ATOM 1666 O O . ILE A 1 214 ? -17.040 -8.330 11.589 1.00 83.56 214 ILE A O 1
ATOM 1670 N N . ASN A 1 215 ? -17.873 -6.729 12.935 1.00 82.94 215 ASN A N 1
ATOM 1671 C CA . ASN A 1 215 ? -16.915 -5.701 12.529 1.00 82.94 215 ASN A CA 1
ATOM 1672 C C . ASN A 1 215 ? -15.475 -6.116 12.844 1.00 82.94 215 ASN A C 1
ATOM 1674 O O . ASN A 1 215 ? -14.607 -5.977 11.989 1.00 82.94 215 ASN A O 1
ATOM 1678 N N . SER A 1 216 ? -15.239 -6.674 14.032 1.00 84.25 216 SER A N 1
ATOM 1679 C CA . SER A 1 216 ? -13.915 -7.123 14.468 1.00 84.25 216 SER A CA 1
ATOM 1680 C C . SER A 1 216 ? -13.373 -8.269 13.612 1.00 84.25 216 SER A C 1
ATOM 1682 O O . SER A 1 216 ? -12.250 -8.201 13.126 1.00 84.25 216 SER A O 1
ATOM 1684 N N . VAL A 1 217 ? -14.175 -9.311 13.378 1.00 87.75 217 VAL A N 1
ATOM 1685 C CA . VAL A 1 217 ? -13.764 -10.472 12.572 1.00 87.75 217 VAL A CA 1
ATOM 1686 C C . VAL A 1 217 ? -13.564 -10.080 11.109 1.00 87.75 217 VAL A C 1
ATOM 1688 O O . VAL A 1 217 ? -12.554 -10.446 10.510 1.00 87.75 217 VAL A O 1
ATOM 1691 N N . SER A 1 218 ? -14.482 -9.288 10.545 1.00 87.75 218 SER A N 1
ATOM 1692 C CA . SER A 1 218 ? -14.356 -8.797 9.167 1.00 87.75 218 SER A CA 1
ATOM 1693 C C . SER A 1 218 ? -13.086 -7.969 8.987 1.00 87.75 218 SER A C 1
ATOM 1695 O O . SER A 1 218 ? -12.385 -8.126 7.992 1.00 87.75 218 SER A O 1
ATOM 1697 N N . PHE A 1 219 ? -12.759 -7.133 9.974 1.00 89.00 219 PHE A N 1
ATOM 1698 C CA . PHE A 1 219 ? -11.539 -6.336 9.997 1.00 89.00 219 PHE A CA 1
ATOM 1699 C C . PHE A 1 219 ? -10.276 -7.205 10.010 1.00 89.00 219 PHE A C 1
ATOM 1701 O O . PHE A 1 219 ? -9.395 -6.994 9.176 1.00 89.00 219 PHE A O 1
ATOM 1708 N N . TYR A 1 220 ? -10.210 -8.224 10.877 1.00 90.75 220 TYR A N 1
ATOM 1709 C CA . TYR A 1 220 ? -9.077 -9.155 10.912 1.00 90.75 220 TYR A CA 1
ATOM 1710 C C . TYR A 1 220 ? -8.872 -9.871 9.577 1.00 90.75 220 TYR A C 1
ATOM 1712 O O . TYR A 1 220 ? -7.749 -9.915 9.074 1.00 90.75 220 TYR A O 1
ATOM 1720 N N . ILE A 1 221 ? -9.943 -10.407 8.982 1.00 91.44 221 ILE A N 1
ATOM 1721 C CA . ILE A 1 221 ? -9.871 -11.100 7.687 1.00 91.44 221 ILE A CA 1
ATOM 1722 C C . ILE A 1 221 ? -9.380 -10.134 6.609 1.00 91.44 221 ILE A C 1
ATOM 1724 O O . ILE A 1 221 ? -8.463 -10.453 5.856 1.00 91.44 221 ILE A O 1
ATOM 1728 N N . PHE A 1 222 ? -9.952 -8.936 6.559 1.00 91.56 222 PHE A N 1
ATOM 1729 C CA . PHE A 1 222 ? -9.653 -7.953 5.531 1.00 91.56 222 PHE A CA 1
ATOM 1730 C C . PHE A 1 222 ? -8.195 -7.465 5.570 1.00 91.56 222 PHE A C 1
ATOM 1732 O O . PHE A 1 222 ? -7.515 -7.474 4.543 1.00 91.56 222 PHE A O 1
ATOM 1739 N N . PHE A 1 223 ? -7.664 -7.133 6.751 1.00 91.94 223 PHE A N 1
ATOM 1740 C CA . PHE A 1 223 ? -6.248 -6.773 6.900 1.00 91.94 223 PHE A CA 1
ATOM 1741 C C . PHE A 1 223 ? -5.303 -7.970 6.715 1.00 91.94 223 PHE A C 1
ATOM 1743 O O . PHE A 1 223 ? -4.185 -7.795 6.232 1.00 91.94 223 PHE A O 1
ATOM 1750 N N . SER A 1 224 ? -5.748 -9.195 7.008 1.00 93.19 224 SER A N 1
ATOM 1751 C CA . SER A 1 224 ? -4.975 -10.400 6.675 1.00 93.19 224 SER A CA 1
ATOM 1752 C C . SER A 1 224 ? -4.854 -10.593 5.160 1.00 93.19 224 SER A C 1
ATOM 1754 O O . SER A 1 224 ? -3.780 -10.938 4.671 1.00 93.19 224 SER A O 1
ATOM 1756 N N . VAL A 1 225 ? -5.917 -10.307 4.397 1.00 94.31 225 VAL A N 1
ATOM 1757 C CA . VAL A 1 225 ? -5.864 -10.320 2.926 1.00 94.31 225 VAL A CA 1
ATOM 1758 C C . VAL A 1 225 ? -4.874 -9.281 2.403 1.00 94.31 225 VAL A C 1
ATOM 1760 O O . VAL A 1 225 ? -4.105 -9.602 1.503 1.00 94.31 225 VAL A O 1
ATOM 1763 N N . LEU A 1 226 ? -4.830 -8.075 2.980 1.00 94.44 226 LEU A N 1
ATOM 1764 C CA . LEU A 1 226 ? -3.827 -7.068 2.610 1.00 94.44 226 LEU A CA 1
ATOM 1765 C C . LEU A 1 226 ? -2.395 -7.615 2.749 1.00 94.44 226 LEU A C 1
ATOM 1767 O O . LEU A 1 226 ? -1.592 -7.447 1.835 1.00 94.44 226 LEU A O 1
ATOM 1771 N N . ILE A 1 227 ? -2.078 -8.313 3.844 1.00 95.81 227 ILE A N 1
ATOM 1772 C CA . ILE A 1 227 ? -0.749 -8.919 4.032 1.00 95.81 227 ILE A CA 1
ATOM 1773 C C . ILE A 1 227 ? -0.449 -9.925 2.913 1.00 95.81 227 ILE A C 1
ATOM 1775 O O . ILE A 1 227 ? 0.635 -9.891 2.332 1.00 95.81 227 ILE A O 1
ATOM 1779 N N . VAL A 1 228 ? -1.412 -10.785 2.566 1.00 96.62 228 VAL A N 1
ATOM 1780 C CA . VAL A 1 228 ? -1.262 -11.744 1.459 1.00 96.62 228 VAL A CA 1
ATOM 1781 C C . VAL A 1 228 ? -1.042 -11.022 0.128 1.00 96.62 228 VAL A C 1
ATOM 1783 O O . VAL A 1 228 ? -0.136 -11.391 -0.614 1.00 96.62 228 VAL A O 1
ATOM 1786 N N . VAL A 1 229 ? -1.809 -9.968 -0.158 1.00 96.06 229 VAL A N 1
ATOM 1787 C CA . VAL A 1 229 ? -1.653 -9.145 -1.368 1.00 96.06 229 VAL A CA 1
ATOM 1788 C C . VAL A 1 229 ? -0.245 -8.547 -1.445 1.00 96.06 229 VAL A C 1
ATOM 1790 O O . VAL A 1 229 ? 0.389 -8.644 -2.493 1.00 96.06 229 VAL A O 1
ATOM 1793 N N . CYS A 1 230 ? 0.289 -8.015 -0.340 1.00 96.25 230 CYS A N 1
ATOM 1794 C CA . CYS A 1 230 ? 1.659 -7.497 -0.283 1.00 96.25 230 CYS A CA 1
ATOM 1795 C C . CYS A 1 230 ? 2.710 -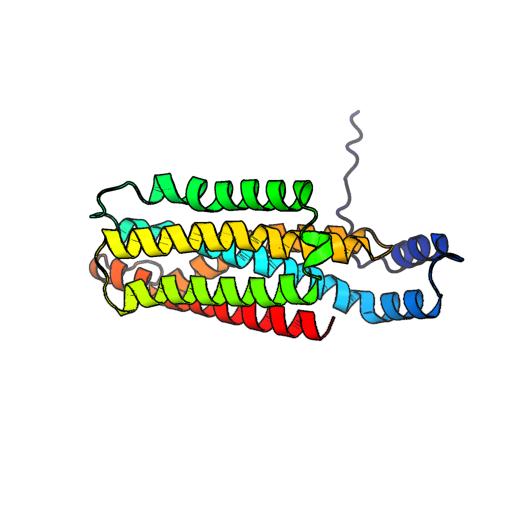8.583 -0.564 1.00 96.25 230 CYS A C 1
ATOM 1797 O O . CYS A 1 230 ? 3.652 -8.344 -1.318 1.00 96.25 230 CYS A O 1
ATOM 1799 N N . LEU A 1 231 ? 2.553 -9.786 -0.001 1.00 96.81 231 LEU A N 1
ATOM 1800 C CA . LEU A 1 231 ? 3.477 -10.903 -0.239 1.00 96.81 231 LEU A CA 1
ATOM 1801 C C . LEU A 1 231 ? 3.448 -11.370 -1.699 1.00 96.81 231 LEU A C 1
ATOM 1803 O O . LEU A 1 231 ? 4.501 -11.603 -2.294 1.00 96.81 231 LEU A O 1
ATOM 1807 N N . VAL A 1 232 ? 2.255 -11.470 -2.294 1.00 96.62 232 VAL A N 1
ATOM 1808 C CA . VAL A 1 232 ? 2.095 -11.808 -3.716 1.00 96.62 232 VAL A CA 1
ATOM 1809 C C . VAL A 1 232 ? 2.712 -10.723 -4.597 1.00 96.62 232 VAL A C 1
ATOM 1811 O O . VAL A 1 232 ? 3.378 -11.050 -5.575 1.00 96.62 232 VAL A O 1
ATOM 1814 N N . ALA A 1 233 ? 2.562 -9.448 -4.236 1.00 95.31 233 ALA A N 1
ATOM 1815 C CA . ALA A 1 233 ? 3.145 -8.339 -4.983 1.00 95.31 233 ALA A CA 1
ATOM 1816 C C . ALA A 1 233 ? 4.676 -8.371 -4.949 1.00 95.31 233 ALA A C 1
ATOM 1818 O O . ALA A 1 233 ? 5.320 -8.252 -5.989 1.00 95.31 233 ALA A O 1
ATOM 1819 N N . MET A 1 234 ? 5.266 -8.613 -3.776 1.00 95.50 234 MET A N 1
ATOM 1820 C CA . MET A 1 234 ? 6.710 -8.813 -3.656 1.00 95.50 234 MET A CA 1
ATOM 1821 C C . MET A 1 234 ? 7.185 -9.990 -4.510 1.00 95.50 234 MET A C 1
ATOM 1823 O O . MET A 1 234 ? 8.156 -9.849 -5.248 1.00 95.50 234 MET A O 1
ATOM 1827 N N . TYR A 1 235 ? 6.487 -11.128 -4.450 1.00 96.06 235 TYR A N 1
ATOM 1828 C CA . TYR A 1 235 ? 6.820 -12.298 -5.260 1.00 96.06 235 TYR A CA 1
ATOM 1829 C C . TYR A 1 235 ? 6.757 -11.985 -6.759 1.00 96.06 235 TYR A C 1
ATOM 1831 O O . TYR A 1 235 ? 7.727 -12.239 -7.470 1.00 96.06 235 TYR A O 1
ATOM 1839 N N . LEU A 1 236 ? 5.662 -11.389 -7.237 1.00 94.81 236 LEU A N 1
ATOM 1840 C CA . LEU A 1 236 ? 5.505 -11.019 -8.644 1.00 94.81 236 LEU A CA 1
ATOM 1841 C C . LEU A 1 236 ? 6.591 -10.048 -9.101 1.00 94.81 236 LEU A C 1
ATOM 1843 O O . LEU A 1 236 ? 7.161 -10.249 -10.166 1.00 94.81 236 LEU A O 1
ATOM 1847 N N . PHE A 1 237 ? 6.945 -9.062 -8.276 1.00 93.88 237 PHE A N 1
ATOM 1848 C CA . PHE A 1 237 ? 8.027 -8.134 -8.591 1.00 93.88 237 PHE A CA 1
ATOM 1849 C C . PHE A 1 237 ? 9.391 -8.823 -8.724 1.00 93.88 237 PHE A C 1
ATOM 1851 O O . PHE A 1 237 ? 10.202 -8.398 -9.530 1.00 93.88 237 PHE A O 1
ATOM 1858 N N . THR A 1 238 ? 9.652 -9.905 -7.983 1.00 92.25 238 THR A N 1
ATOM 1859 C CA . THR A 1 238 ? 10.906 -10.671 -8.143 1.00 92.25 238 THR A CA 1
ATOM 1860 C C . THR A 1 238 ? 10.948 -11.537 -9.406 1.00 92.25 238 THR A C 1
ATOM 1862 O O . THR A 1 238 ? 11.996 -12.090 -9.737 1.00 92.25 238 THR A O 1
ATOM 1865 N N . ARG A 1 239 ? 9.803 -11.716 -10.074 1.00 89.75 239 ARG A N 1
ATOM 1866 C CA . ARG A 1 239 ? 9.647 -12.521 -11.294 1.00 89.75 239 ARG A CA 1
ATOM 1867 C C . ARG A 1 239 ? 9.511 -11.664 -12.553 1.00 89.75 239 ARG A C 1
ATOM 1869 O O . ARG A 1 239 ? 9.561 -12.232 -13.640 1.00 89.75 239 ARG A O 1
ATOM 1876 N N . LEU A 1 240 ? 9.296 -10.360 -12.379 1.00 84.50 240 LEU A N 1
ATOM 1877 C CA . LEU A 1 240 ? 9.266 -9.344 -13.426 1.00 84.50 240 LEU A CA 1
ATOM 1878 C C . LEU A 1 240 ? 10.690 -8.869 -13.732 1.00 84.50 240 LEU A C 1
ATOM 1880 O O . LEU A 1 240 ? 10.984 -8.707 -14.932 1.00 84.50 240 LEU A O 1
#

Secondary structure (DSSP, 8-state):
-----------TT-HHHHHHHHHTTBTTB-HHHHHHHHHTHHHHHHHHHHHHHHHHHHHHHHHHTHHHHHHHSTTSSS-HHHHHHHHHHHHHHHHHHHHHHHTHHHHH-HHHHHHHHHHHHHHHHHHHHHHHHTT--HHHHHHHHHHHHHHHHHHHHHHHHHHHHHHTTSS-THHHHHHHHHHHHHHHHHHHHHHHHHHHHH-SS--GGGHHHHHHHHHHHHHHHHHHHHHHHHHHHHH-

InterPro domains:
  IPR002259 Equilibrative nucleoside transporter [PTHR10332] (39-237)
  IPR036259 MFS transporter superfamily [G3DSA:1.20.1250.20] (6-239)
  IPR036259 MFS transporter superfamily [SSF103473] (43-239)

Organism: NCBI:txid120398

pLDDT: mean 84.3, std 14.54, range [35.62, 96.94]

Foldseek 3Di:
DDPPPPPPPDDPPCPPVLVVLLVVCVPPDPVVVVVVCSVCVVLLLLLLLLLLLLLVLLLLLLVLLVVLLCVLQVVAPDDLVVLLVCLQAVLLVVLLVCCVVVVVVVVCDLLNLLVVLLVLSLVLLVQLLVCVVVVPDSHVNSVSSSNSSNSSNNSSNSRLVSSCVVLVVDSDCSSVVSSVSSNVVSNVVLNVLLVVQLCVQANPDHDPVCPNVSSSVSSVVSSVVSNVSSVVSSVSVVVD